Protein AF-A0A955EA08-F1 (afdb_monomer)

Foldseek 3Di:
DDDYDDDDDDDDDDDDDDDPPPDPPDPPPDPPPVPPPPPPLPVLLVVLLVLLVQLLVLLVVLLVLLVQLLVLLVCCLVDDLVCNVVSLVSNVVSLVVNVVSLVSNVVSLVSSVVSLVVSLVVLVVCLVVDPDPVVSVSSVVVSVVLVVLVVVLSVLSVVLSVLSVVLSVLSVVLSVVSVVPSDPVSSVVSVVCSVVSVVSSVVSSVSSVVSSVSSVVSSVVSVVD

Sequence (225 aa):
MGKLALVRFISGTILVITAATGGLVLPGCASTGIAIREKFGYAKREQLVDRVESARDSQDAAKEQFADALEEFLAVTGADTGDLEDRYASLKRAYDRSESKAETVRDRIRSVERVADALFSEWEQELGQYESESLRSASRAQLSDTRSQYDTLIAVMRRAESRMEPVLRAFSDQVLFLKHNLNARAISSLRTTASGIESDVATLIEEMNRSIAEADAFIKDMNAG

Nearest PDB structures (foldseek):
  6h2f-assembly1_D  TM=4.242E-01  e=2.783E-01  Aeromonas hydrophila subsp. hydrophila AL09-71
  6grj-assembly1_I  TM=4.053E-01  e=5.463E-01  Aeromonas hydrophila
  7a0g-assembly1_FFF  TM=3.403E-01  e=7.654E-01  Serratia marcescens
  6grj-assembly1_B  TM=3.971E-01  e=1.181E+00  Aeromonas hydrophila
  3mac-assembly1_A  TM=3.321E-01  e=1.022E+00  Human immunodeficiency virus 1

pLDDT: mean 86.3, std 18.97, range [38.53, 98.81]

Mean predicted aligned error: 10.41 Å

Solvent-accessible surface area (backbone atoms only — not comparable to full-atom values): 12665 Å² total; per-residue (Å²): 136,82,80,88,81,87,80,82,90,83,91,81,92,85,86,91,82,90,82,85,82,73,79,79,76,69,77,72,79,71,82,74,72,76,71,73,79,60,92,61,62,55,70,48,51,52,51,36,44,54,29,42,50,54,25,34,54,33,38,52,56,30,44,52,37,49,52,50,28,48,52,35,46,52,50,40,50,71,51,56,73,90,51,39,69,63,36,48,53,51,28,49,51,29,48,56,50,36,53,54,30,50,51,50,30,56,54,28,50,54,49,31,51,57,42,48,53,53,42,52,5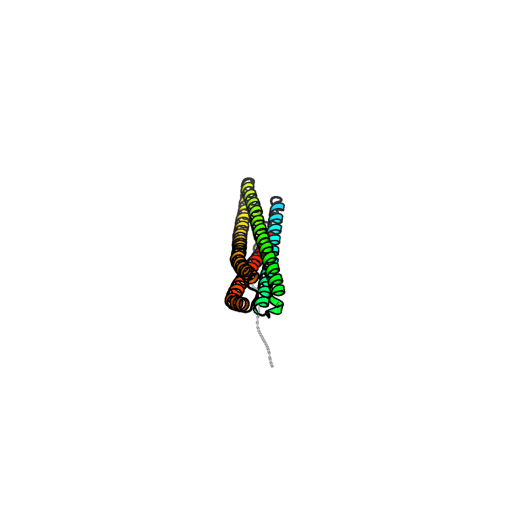7,50,51,61,58,51,50,74,69,51,86,48,67,68,58,32,52,52,53,50,49,51,52,52,52,53,49,56,53,48,57,53,38,52,53,36,43,51,53,26,56,63,40,48,58,63,50,50,52,55,51,49,53,51,49,62,53,43,77,80,38,79,41,71,69,46,33,57,52,46,57,72,49,42,67,57,52,54,52,46,46,52,51,31,43,53,35,34,53,53,27,36,53,42,38,54,50,51,44,51,54,68,72,73,101

Secondary structure (DSSP, 8-state):
-------------------------PPP----------SSSHHHHHHHHHHHHHHHHHHHHHHHHHHHHHHHHHHHHH--TTSHHHHHHHHHHHHHHHHHHHHHHHHHHHHHHHHHHHHHHHHHHHGGG-S-HHHHHHHHHHHHHHHHHHHHHHHHHHHHHHHHHHHHHHHHHHHHHHTT--SHHHHHHHHHHHHHHHHHHHHHHHHHHHHHHHHHHHHHHHHH-

Structure (mmCIF, N/CA/C/O backbone):
data_AF-A0A955EA08-F1
#
_entry.id   AF-A0A955EA08-F1
#
loop_
_atom_site.group_PDB
_atom_site.id
_atom_site.type_symbol
_atom_site.label_atom_id
_atom_site.label_alt_id
_atom_site.label_comp_id
_atom_site.label_asym_id
_atom_site.label_entity_id
_atom_site.label_seq_id
_atom_site.pdbx_PDB_ins_code
_atom_site.Cartn_x
_atom_site.Cartn_y
_atom_site.Cartn_z
_atom_site.occupancy
_atom_site.B_iso_or_equiv
_atom_site.auth_seq_id
_atom_site.auth_comp_id
_atom_site.auth_asym_id
_atom_site.auth_atom_id
_atom_site.pdbx_PDB_model_num
ATOM 1 N N . MET A 1 1 ? -100.664 -9.053 -13.821 1.00 42.62 1 MET A N 1
ATOM 2 C CA . MET A 1 1 ? -101.306 -10.201 -13.140 1.00 42.62 1 MET A CA 1
ATOM 3 C C . MET A 1 1 ? -100.474 -10.468 -11.895 1.00 42.62 1 MET A C 1
ATOM 5 O O . MET A 1 1 ? -99.307 -10.774 -12.034 1.00 42.62 1 MET A O 1
ATOM 9 N N . GLY A 1 2 ? -100.879 -9.981 -10.724 1.00 38.53 2 GLY A N 1
ATOM 10 C CA . GLY A 1 2 ? -101.778 -10.701 -9.814 1.00 38.53 2 GLY A CA 1
ATOM 11 C C . GLY A 1 2 ? -100.928 -11.344 -8.708 1.00 38.53 2 GLY A C 1
ATOM 12 O O . GLY A 1 2 ? -100.351 -12.388 -8.945 1.00 38.53 2 GLY A O 1
ATOM 13 N N . LYS A 1 3 ? -100.635 -10.591 -7.637 1.00 41.31 3 LYS A N 1
ATOM 14 C CA . LYS A 1 3 ? -101.163 -10.780 -6.263 1.00 41.31 3 LYS A CA 1
ATOM 15 C C . LYS A 1 3 ? -100.431 -11.887 -5.476 1.00 41.31 3 LYS A C 1
ATOM 17 O O . LYS A 1 3 ? -100.416 -13.025 -5.906 1.00 41.31 3 LYS A O 1
ATOM 22 N N . LEU A 1 4 ? -99.672 -11.496 -4.439 1.00 40.75 4 LEU A N 1
ATOM 23 C CA . LEU A 1 4 ? -100.054 -11.533 -3.003 1.00 40.75 4 LEU A CA 1
ATOM 24 C C . LEU A 1 4 ? -100.151 -12.976 -2.457 1.00 40.75 4 LEU A C 1
ATOM 26 O O . LEU A 1 4 ? -100.771 -13.814 -3.086 1.00 40.75 4 LEU A O 1
ATOM 30 N N . ALA A 1 5 ? -99.691 -13.334 -1.262 1.00 46.38 5 ALA A N 1
ATOM 31 C CA . ALA A 1 5 ? -99.097 -12.615 -0.139 1.00 46.38 5 ALA A CA 1
ATOM 32 C C . ALA A 1 5 ? -98.810 -13.650 0.977 1.00 46.38 5 ALA A C 1
ATOM 34 O O . ALA A 1 5 ? -99.042 -14.841 0.783 1.00 46.38 5 ALA A O 1
ATOM 35 N N . LEU A 1 6 ? -98.471 -13.121 2.161 1.00 41.34 6 LEU A N 1
ATOM 36 C CA . LEU A 1 6 ? -98.549 -13.723 3.500 1.00 41.34 6 LEU A CA 1
ATOM 37 C C . LEU A 1 6 ? -97.310 -14.561 3.909 1.00 41.34 6 LEU A C 1
ATOM 39 O O . LEU A 1 6 ? -96.857 -15.399 3.153 1.00 41.34 6 LEU A O 1
ATOM 43 N N . VAL A 1 7 ? -96.711 -14.416 5.100 1.00 43.75 7 VAL A N 1
ATOM 44 C CA . VAL A 1 7 ? -97.114 -13.671 6.306 1.00 43.75 7 VAL A CA 1
ATOM 45 C C . VAL A 1 7 ? -96.004 -13.705 7.377 1.00 43.75 7 VAL A C 1
ATOM 47 O O . VAL A 1 7 ? -95.327 -14.713 7.504 1.00 43.75 7 VAL A O 1
ATOM 50 N N . ARG A 1 8 ? -95.926 -12.610 8.160 1.00 40.75 8 ARG A N 1
ATOM 51 C CA . ARG A 1 8 ? -95.602 -12.465 9.611 1.00 40.75 8 ARG A CA 1
ATOM 52 C C . ARG A 1 8 ? -94.241 -12.941 10.158 1.00 40.75 8 ARG A C 1
ATOM 54 O O . ARG A 1 8 ? -93.868 -14.090 10.021 1.00 40.75 8 ARG A O 1
ATOM 61 N N . PHE A 1 9 ? -93.451 -12.015 10.722 1.00 44.06 9 PHE A N 1
ATOM 62 C CA . PHE A 1 9 ? -93.410 -11.579 12.145 1.00 44.06 9 PHE A CA 1
ATOM 63 C C . PHE A 1 9 ? -92.733 -12.607 13.066 1.00 44.06 9 PHE A C 1
ATOM 65 O O . PHE A 1 9 ? -93.242 -13.712 13.194 1.00 44.06 9 PHE A O 1
ATOM 72 N N . ILE A 1 10 ? -91.663 -12.199 13.765 1.00 50.00 10 ILE A N 1
ATOM 73 C CA . ILE A 1 10 ? -91.527 -12.197 15.240 1.00 50.00 10 ILE A CA 1
ATOM 74 C C . ILE A 1 10 ? -90.088 -11.796 15.627 1.00 50.00 10 ILE A C 1
ATOM 76 O O . ILE A 1 10 ? -89.110 -12.273 15.059 1.00 50.00 10 ILE A O 1
ATOM 80 N N . SER A 1 11 ? -90.003 -10.886 16.599 1.00 47.53 11 SER A N 1
ATOM 81 C CA . SER A 1 11 ? -88.806 -10.436 17.313 1.00 47.53 11 SER A CA 1
ATOM 82 C C . SER A 1 11 ? -88.016 -11.574 17.966 1.00 47.53 11 SER A C 1
ATOM 84 O O . SER A 1 11 ? -88.606 -12.492 18.528 1.00 47.53 11 SER A O 1
ATOM 86 N N . GLY A 1 12 ? -86.690 -11.438 18.026 1.00 44.03 12 GLY A N 1
ATOM 87 C CA . GLY A 1 12 ? -85.834 -12.301 18.839 1.00 44.03 12 GLY A CA 1
ATOM 88 C C . GLY A 1 12 ? -84.488 -11.652 19.149 1.00 44.03 12 GLY A C 1
ATOM 89 O O . GLY A 1 12 ? -83.596 -11.627 18.310 1.00 44.03 12 GLY A O 1
ATOM 90 N N . THR A 1 13 ? -84.357 -11.122 20.361 1.00 53.84 13 THR A N 1
ATOM 91 C CA . THR A 1 13 ? -83.091 -10.745 21.006 1.00 53.84 13 THR A CA 1
ATOM 92 C C . THR A 1 13 ? -82.370 -12.014 21.486 1.00 53.84 13 THR A C 1
ATOM 94 O O . THR A 1 13 ? -83.040 -12.822 22.115 1.00 53.84 13 THR A O 1
ATOM 97 N N . ILE A 1 14 ? -81.057 -12.164 21.229 1.00 48.19 14 ILE A N 1
ATOM 98 C CA . ILE A 1 14 ? -80.010 -12.968 21.937 1.00 48.19 14 ILE A CA 1
ATOM 99 C C . ILE A 1 14 ? -78.687 -12.669 21.178 1.00 48.19 14 ILE A C 1
ATOM 101 O O . ILE A 1 14 ? -78.622 -12.886 19.975 1.00 48.19 14 ILE A O 1
ATOM 105 N N . LEU A 1 15 ? -77.739 -11.871 21.684 1.00 41.78 15 LEU A N 1
ATOM 106 C CA . LEU A 1 15 ? -76.680 -12.113 22.687 1.00 41.78 15 LEU A CA 1
ATOM 107 C C . LEU A 1 15 ? -75.536 -13.076 22.247 1.00 41.78 15 LEU A C 1
ATOM 109 O O . LEU A 1 15 ? -75.672 -14.285 22.370 1.00 41.78 15 LEU A O 1
ATOM 113 N N . VAL A 1 16 ? -74.386 -12.457 21.897 1.00 44.94 16 VAL A N 1
ATOM 114 C CA . VAL A 1 16 ? -72.963 -12.848 22.141 1.00 44.94 16 VAL A CA 1
ATOM 115 C C . VAL A 1 16 ? -72.338 -13.968 21.276 1.00 44.94 16 VAL A C 1
ATOM 117 O O . VAL A 1 16 ? -72.853 -15.073 21.207 1.00 44.94 16 VAL A O 1
ATOM 120 N N . ILE A 1 17 ? -71.206 -13.669 20.604 1.00 43.78 17 ILE A N 1
ATOM 121 C CA . ILE A 1 17 ? -69.818 -14.159 20.856 1.00 43.78 17 ILE A CA 1
ATOM 122 C C . ILE A 1 17 ? -68.867 -13.633 19.743 1.00 43.78 17 ILE A C 1
ATOM 124 O O . ILE A 1 17 ? -68.954 -14.004 18.580 1.00 43.78 17 ILE A O 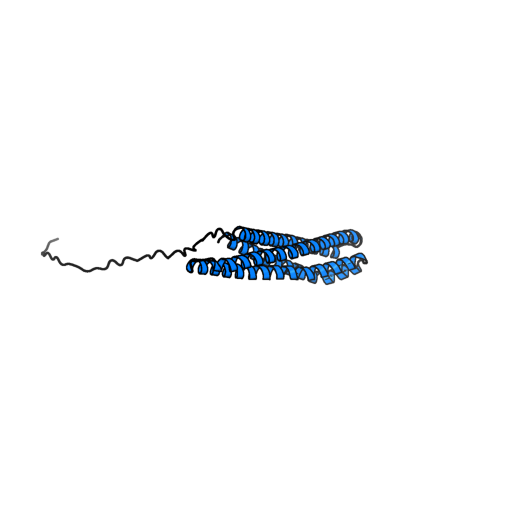1
ATOM 128 N N . THR A 1 18 ? -67.987 -12.717 20.153 1.00 46.84 18 THR A N 1
ATOM 129 C CA . THR A 1 18 ? -66.535 -12.590 19.892 1.00 46.84 18 THR A CA 1
ATOM 130 C C . THR A 1 18 ? -65.886 -13.250 18.659 1.00 46.84 18 THR A C 1
ATOM 132 O O . THR A 1 18 ? -65.855 -14.470 18.566 1.00 46.84 18 THR A O 1
ATOM 135 N N . ALA A 1 19 ? -65.189 -12.445 17.838 1.00 48.81 19 ALA A N 1
ATOM 136 C CA . ALA A 1 19 ? -63.786 -12.659 17.420 1.00 48.81 19 ALA A CA 1
ATOM 137 C C . ALA A 1 19 ? -63.310 -11.501 16.514 1.00 48.81 19 ALA A C 1
ATOM 139 O O . ALA A 1 19 ? -63.259 -11.615 15.292 1.00 48.81 19 ALA A O 1
ATOM 140 N N . ALA A 1 20 ? -62.961 -10.360 17.116 1.00 52.44 20 ALA A N 1
ATOM 141 C CA . ALA A 1 20 ? -62.149 -9.354 16.440 1.00 52.44 20 ALA A CA 1
ATOM 142 C C . ALA A 1 20 ? -60.695 -9.844 16.455 1.00 52.44 20 ALA A C 1
ATOM 144 O O . ALA A 1 20 ? -59.989 -9.685 17.451 1.00 52.44 20 ALA A O 1
ATOM 145 N N . THR A 1 21 ? -60.260 -10.490 15.375 1.00 57.38 21 THR A N 1
ATOM 146 C CA . THR A 1 21 ? -58.854 -10.846 15.165 1.00 57.38 21 THR A CA 1
ATOM 147 C C . THR A 1 21 ? -58.084 -9.567 14.842 1.00 57.38 21 THR A C 1
ATOM 149 O O . THR A 1 21 ? -57.862 -9.215 13.687 1.00 57.38 21 THR A O 1
ATOM 152 N N . GLY A 1 22 ? -57.734 -8.821 15.891 1.00 51.66 22 GLY A N 1
ATOM 153 C CA . GLY A 1 22 ? -56.772 -7.733 15.820 1.00 51.66 22 GLY A CA 1
ATOM 154 C C . GLY A 1 22 ? -55.411 -8.313 15.460 1.00 51.66 22 GLY A C 1
ATOM 155 O O . GLY A 1 22 ? -54.796 -9.006 16.268 1.00 51.66 22 GLY A O 1
ATOM 156 N N . GLY A 1 23 ? -54.961 -8.053 14.234 1.00 51.03 23 GLY A N 1
ATOM 157 C CA . GLY A 1 23 ? -53.581 -8.285 13.836 1.00 51.03 23 GLY A CA 1
ATOM 158 C C . GLY A 1 23 ? -52.673 -7.438 14.717 1.00 51.03 23 GLY A C 1
ATOM 159 O O . GLY A 1 23 ? -52.600 -6.221 14.559 1.00 51.03 23 GLY A O 1
ATOM 160 N N . LEU A 1 24 ? -52.018 -8.091 15.672 1.00 55.81 24 LEU A N 1
ATOM 161 C CA . LEU A 1 24 ? -50.957 -7.516 16.477 1.00 55.81 24 LEU A CA 1
ATOM 162 C C . LEU A 1 24 ? -49.750 -7.307 15.555 1.00 55.81 24 LEU A C 1
ATOM 164 O O . LEU A 1 24 ? -48.904 -8.186 15.403 1.00 55.81 24 LEU A O 1
ATOM 168 N N . VAL A 1 25 ? -49.694 -6.153 14.892 1.00 57.97 25 VAL A N 1
ATOM 169 C CA . VAL A 1 25 ? -48.459 -5.668 14.278 1.00 57.97 25 VAL A CA 1
ATOM 170 C C . VAL A 1 25 ? -47.559 -5.277 15.440 1.00 57.97 25 VAL A C 1
ATOM 172 O O . VAL A 1 25 ? -47.657 -4.175 15.973 1.00 57.97 25 VAL A O 1
ATOM 175 N N . LEU A 1 26 ? -46.741 -6.222 15.900 1.00 56.09 26 LEU A N 1
ATOM 176 C CA . LEU A 1 26 ? -45.622 -5.908 16.772 1.00 56.09 26 LEU A CA 1
ATOM 177 C C . LEU A 1 26 ? -44.707 -4.971 15.972 1.00 56.09 26 LEU A C 1
ATOM 179 O O . LEU A 1 26 ? -44.198 -5.398 14.930 1.00 56.09 26 LEU A O 1
ATOM 183 N N . PRO A 1 27 ? -44.494 -3.709 16.386 1.00 58.91 27 PRO A N 1
ATOM 184 C CA . PRO A 1 27 ? -43.375 -2.963 15.851 1.00 58.91 27 PRO A CA 1
ATOM 185 C C . PRO A 1 27 ? -42.132 -3.755 16.251 1.00 58.91 27 PRO A C 1
ATOM 187 O O . PRO A 1 27 ? -41.891 -3.985 17.438 1.00 58.91 27 PRO A O 1
ATOM 190 N N . GLY A 1 28 ? -41.409 -4.258 15.248 1.00 48.12 28 GLY A N 1
ATOM 191 C CA . GLY A 1 28 ? -40.137 -4.927 15.459 1.00 48.12 28 GLY A CA 1
ATOM 192 C C . GLY A 1 28 ? -39.290 -4.073 16.389 1.00 48.12 28 GLY A C 1
ATOM 193 O O . GLY A 1 28 ? -39.182 -2.860 16.191 1.00 48.12 28 GLY A O 1
ATOM 194 N N . CYS A 1 29 ? -38.751 -4.697 17.434 1.00 48.25 29 CYS A N 1
ATOM 195 C CA . CYS A 1 29 ? -37.750 -4.083 18.282 1.00 48.25 29 CYS A CA 1
ATOM 196 C C . CYS A 1 29 ? -36.624 -3.617 17.363 1.00 48.25 29 CYS A C 1
ATOM 198 O O . CYS A 1 29 ? -35.845 -4.432 16.871 1.00 48.25 29 CYS A O 1
ATOM 200 N N . ALA A 1 30 ? -36.579 -2.313 17.089 1.00 45.25 30 ALA A N 1
ATOM 201 C CA . ALA A 1 30 ? -35.394 -1.694 16.544 1.00 45.25 30 ALA A CA 1
ATOM 202 C C . ALA A 1 30 ? -34.248 -2.142 17.450 1.00 45.25 30 ALA A C 1
ATOM 204 O O . ALA A 1 30 ? -34.337 -1.999 18.672 1.00 45.25 30 ALA A O 1
ATOM 205 N N . SER A 1 31 ? -33.213 -2.737 16.866 1.00 51.47 31 SER A N 1
ATOM 206 C CA . SER A 1 31 ? -31.934 -2.891 17.535 1.00 51.47 31 SER A CA 1
ATOM 207 C C . SER A 1 31 ? -31.484 -1.485 17.914 1.00 51.47 31 SER A C 1
ATOM 209 O O . SER A 1 31 ? -30.895 -0.767 17.107 1.00 51.47 31 SER A O 1
ATOM 211 N N . THR A 1 32 ? -31.825 -1.042 19.120 1.00 41.88 32 THR A N 1
ATOM 212 C CA . THR A 1 32 ? -31.188 0.107 19.737 1.00 41.88 32 THR A CA 1
ATOM 213 C C . THR A 1 32 ? -29.765 -0.339 20.002 1.00 41.88 32 THR A C 1
ATOM 215 O O . THR A 1 32 ? -29.458 -0.858 21.073 1.00 41.88 32 THR A O 1
ATOM 218 N N . GLY A 1 33 ? -28.913 -0.202 18.984 1.00 43.50 33 GLY A N 1
ATOM 219 C CA . GLY A 1 33 ? -27.488 -0.065 19.194 1.00 43.50 33 GLY A CA 1
ATOM 220 C C . GLY A 1 33 ? -27.368 1.087 20.167 1.00 43.50 33 GLY A C 1
ATOM 221 O O . GLY A 1 33 ? -27.695 2.227 19.834 1.00 43.50 33 GLY A O 1
ATOM 222 N N . ILE A 1 34 ? -27.064 0.765 21.420 1.00 42.56 34 ILE A N 1
ATOM 223 C CA . ILE A 1 34 ? -26.784 1.782 22.409 1.00 42.56 34 ILE A CA 1
ATOM 224 C C . ILE A 1 34 ? -25.491 2.424 21.914 1.00 42.56 34 ILE A C 1
ATOM 226 O O . ILE A 1 34 ? -24.402 1.918 22.163 1.00 42.56 34 ILE A O 1
ATOM 230 N N . ALA A 1 35 ? -25.625 3.512 21.158 1.00 45.81 35 ALA A N 1
ATOM 231 C CA . ALA A 1 35 ? -24.533 4.406 20.830 1.00 45.81 35 ALA A CA 1
ATOM 232 C C . ALA A 1 35 ? -24.163 5.139 22.124 1.00 45.81 35 ALA A C 1
ATOM 234 O O . ALA A 1 35 ? -24.505 6.305 22.333 1.00 45.81 35 ALA A O 1
ATOM 235 N N . ILE A 1 36 ? -23.522 4.422 23.050 1.00 48.16 36 ILE A N 1
ATOM 236 C CA . ILE A 1 36 ? -22.727 5.060 24.086 1.00 48.16 36 ILE A CA 1
ATOM 237 C C . ILE A 1 36 ? -21.577 5.710 23.327 1.00 48.16 36 ILE A C 1
ATOM 239 O O . ILE A 1 36 ? -20.605 5.064 22.949 1.00 48.16 36 ILE A O 1
ATOM 243 N N . ARG A 1 37 ? -21.717 7.013 23.066 1.00 49.34 37 ARG A N 1
ATOM 244 C CA . ARG A 1 37 ? -20.580 7.885 22.772 1.00 49.34 37 ARG A CA 1
ATOM 245 C C . ARG A 1 37 ? -19.769 7.986 24.053 1.00 49.34 37 ARG A C 1
ATOM 247 O O . ARG A 1 37 ? -19.912 8.934 24.826 1.00 49.34 37 ARG A O 1
ATOM 254 N N . GLU A 1 38 ? -18.994 6.947 24.320 1.00 50.56 38 GLU A N 1
ATOM 255 C CA . GLU A 1 38 ? -18.004 6.962 25.376 1.00 50.56 38 GLU A CA 1
ATOM 256 C C . GLU A 1 38 ? -17.046 8.111 25.062 1.00 50.56 38 GLU A C 1
ATOM 258 O O . GLU A 1 38 ? -16.450 8.208 23.994 1.00 50.56 38 GLU A O 1
ATOM 263 N N . LYS A 1 39 ? -16.971 9.057 25.997 1.00 46.12 39 LYS A N 1
ATOM 264 C CA . LYS A 1 39 ? -16.147 10.270 25.922 1.00 46.12 39 LYS A CA 1
ATOM 265 C C . LYS A 1 39 ? -14.640 9.954 26.026 1.00 46.12 39 LYS A C 1
ATOM 267 O O . LYS A 1 39 ? -13.827 10.873 26.080 1.00 46.12 39 LYS A O 1
ATOM 272 N N . PHE A 1 40 ? -14.297 8.668 26.075 1.00 50.16 40 PHE A N 1
ATOM 273 C CA . PHE A 1 40 ? -12.976 8.081 26.251 1.00 50.16 40 PHE A CA 1
ATOM 274 C C . PHE A 1 40 ? -12.574 7.380 24.947 1.00 50.16 40 PHE A C 1
ATOM 276 O O . PHE A 1 40 ? -13.422 6.856 24.229 1.00 50.16 40 PHE A O 1
ATOM 283 N N . GLY A 1 41 ? -11.303 7.470 24.560 1.00 60.41 41 GLY A N 1
ATOM 284 C CA . GLY A 1 41 ? -10.800 6.855 23.326 1.00 60.41 41 GLY A CA 1
ATOM 285 C C . GLY A 1 41 ? -11.144 7.560 22.002 1.00 60.41 41 GLY A C 1
ATOM 286 O O . GLY A 1 41 ? -10.503 7.243 21.004 1.00 60.41 41 GLY A O 1
ATOM 287 N N . TYR A 1 42 ? -12.053 8.550 21.951 1.00 72.69 42 TYR A N 1
ATOM 288 C CA . TYR A 1 42 ? -12.403 9.268 20.701 1.00 72.69 42 TYR A CA 1
ATOM 289 C C . TYR A 1 42 ? -11.165 9.814 19.972 1.00 72.69 42 TYR A C 1
ATOM 291 O O . TYR A 1 42 ? -10.997 9.586 18.780 1.00 72.69 42 TYR A O 1
ATOM 299 N N . ALA A 1 43 ? -10.244 10.442 20.711 1.00 82.69 43 ALA A N 1
ATOM 300 C CA . ALA A 1 43 ? -9.007 10.973 20.141 1.00 82.69 43 ALA A CA 1
ATOM 301 C C . ALA A 1 43 ? -8.099 9.878 19.548 1.00 82.69 43 ALA A C 1
ATOM 303 O O . ALA A 1 43 ? -7.476 10.097 18.515 1.00 82.69 43 ALA A O 1
ATOM 304 N N . LYS A 1 44 ? -8.020 8.689 20.168 1.00 84.44 44 LYS A N 1
ATOM 305 C CA . LYS A 1 44 ? -7.224 7.572 19.631 1.00 84.44 44 LYS A CA 1
ATOM 306 C C . LYS A 1 44 ? -7.927 6.862 18.476 1.00 84.44 44 LYS A C 1
ATOM 308 O O . LYS A 1 44 ? -7.251 6.387 17.569 1.00 84.44 44 LYS A O 1
ATOM 313 N N . ARG A 1 45 ? -9.261 6.812 18.490 1.00 88.81 45 ARG A N 1
ATOM 314 C CA . ARG A 1 45 ? -10.080 6.314 17.380 1.00 88.81 45 ARG A CA 1
ATOM 315 C C . ARG A 1 45 ? -9.883 7.181 16.138 1.00 88.81 45 ARG A C 1
ATOM 317 O O . ARG A 1 45 ? -9.549 6.648 15.088 1.00 88.81 45 ARG A O 1
ATOM 324 N N . GLU A 1 46 ? -10.013 8.499 16.286 1.00 91.50 46 GLU A N 1
ATOM 325 C CA . GLU A 1 46 ? -9.746 9.486 15.232 1.00 91.50 46 GLU A CA 1
ATOM 326 C C . GLU A 1 46 ? -8.297 9.376 14.746 1.00 91.50 46 GLU A C 1
ATOM 328 O O . GLU A 1 46 ? -8.052 9.219 13.555 1.00 91.50 46 GLU A O 1
ATOM 333 N N . GLN A 1 47 ? -7.335 9.289 15.671 1.00 94.06 47 GLN A N 1
ATOM 334 C CA . GLN A 1 47 ? -5.937 9.072 15.311 1.00 94.06 47 GLN A CA 1
ATOM 335 C C . GLN A 1 47 ? -5.728 7.774 14.515 1.00 94.06 47 GLN A C 1
ATOM 337 O O . GLN A 1 47 ? -4.902 7.759 13.604 1.00 94.06 47 GLN A O 1
ATOM 342 N N . LEU A 1 48 ? -6.416 6.677 14.852 1.00 95.69 48 LEU A N 1
ATOM 343 C CA . LEU A 1 48 ? -6.322 5.423 14.103 1.00 95.69 48 LEU A CA 1
ATOM 344 C C . LEU A 1 48 ? -6.890 5.589 12.691 1.00 95.69 48 LEU A C 1
ATOM 346 O O . LEU A 1 48 ? -6.219 5.202 11.736 1.00 95.69 48 LEU A O 1
ATOM 350 N N . VAL A 1 49 ? -8.065 6.210 12.557 1.00 97.38 49 VAL A N 1
ATOM 351 C CA . VAL A 1 49 ? -8.678 6.535 11.259 1.00 97.38 49 VAL A CA 1
ATOM 352 C C . VAL A 1 49 ? -7.715 7.357 10.397 1.00 97.38 49 VAL A C 1
ATOM 354 O O . VAL A 1 49 ? -7.414 6.942 9.280 1.00 97.38 49 VAL A O 1
ATOM 357 N N . ASP A 1 50 ? -7.118 8.419 10.944 1.00 97.81 50 ASP A N 1
ATOM 358 C CA . ASP A 1 50 ? -6.140 9.258 10.236 1.00 97.81 50 ASP A CA 1
ATOM 359 C C . ASP A 1 50 ? -4.915 8.463 9.753 1.00 97.81 50 ASP A C 1
ATOM 361 O O . ASP A 1 50 ? -4.358 8.719 8.677 1.00 97.81 50 ASP A O 1
ATOM 365 N N . ARG A 1 51 ? -4.436 7.496 10.555 1.00 98.50 51 ARG A N 1
ATOM 366 C CA . ARG A 1 51 ? -3.306 6.640 10.153 1.00 98.50 51 ARG A CA 1
ATOM 367 C C . ARG A 1 51 ? -3.694 5.672 9.052 1.00 98.50 51 ARG A C 1
ATOM 369 O O . ARG A 1 51 ? -2.877 5.470 8.153 1.00 98.50 51 ARG A O 1
ATOM 376 N N . VAL A 1 52 ? -4.891 5.096 9.116 1.00 98.62 52 VAL A N 1
ATOM 377 C CA . VAL A 1 52 ? -5.399 4.185 8.085 1.00 98.62 52 VAL A CA 1
ATOM 378 C C . VAL A 1 52 ? -5.609 4.936 6.773 1.00 98.62 52 VAL A C 1
ATOM 380 O O . VAL A 1 52 ? -5.139 4.469 5.740 1.00 98.62 52 VAL A O 1
ATOM 383 N N . GLU A 1 53 ? -6.188 6.135 6.817 1.00 98.75 53 GLU A N 1
ATOM 384 C CA . GLU A 1 53 ? -6.318 7.030 5.662 1.00 98.75 53 GLU A CA 1
ATOM 385 C C . GLU A 1 53 ? -4.948 7.372 5.060 1.00 98.75 53 GLU A C 1
ATOM 387 O O . GLU A 1 53 ? -4.706 7.144 3.876 1.00 98.75 53 GLU A O 1
ATOM 392 N N . SER A 1 54 ? -3.989 7.796 5.887 1.00 98.69 54 SER A N 1
ATOM 393 C CA . SER A 1 54 ? -2.629 8.080 5.413 1.00 98.69 54 SER A CA 1
ATOM 394 C C . SER A 1 54 ? -1.943 6.856 4.785 1.00 98.69 54 SER A C 1
ATOM 396 O O . SER A 1 54 ? -1.119 7.000 3.879 1.00 98.69 54 SER A O 1
ATOM 398 N N . ALA A 1 55 ? -2.211 5.651 5.299 1.00 98.75 55 ALA A N 1
ATOM 399 C CA . ALA A 1 55 ? -1.667 4.412 4.756 1.00 98.75 55 ALA A CA 1
ATOM 400 C C . ALA A 1 55 ? -2.317 4.066 3.412 1.00 98.75 55 ALA A C 1
ATOM 402 O O . ALA A 1 55 ? -1.587 3.798 2.456 1.00 98.75 55 ALA A O 1
ATOM 403 N N . ARG A 1 56 ? -3.646 4.163 3.312 1.00 98.75 56 ARG A N 1
ATOM 404 C CA . ARG A 1 56 ? -4.404 4.015 2.064 1.00 98.75 56 ARG A CA 1
ATOM 405 C C . ARG A 1 56 ? -3.873 4.949 0.978 1.00 98.75 56 ARG A C 1
ATOM 407 O O . ARG A 1 56 ? -3.500 4.479 -0.092 1.00 98.75 56 ARG A O 1
ATOM 414 N N . ASP A 1 57 ? -3.747 6.240 1.273 1.00 98.81 57 ASP A N 1
ATOM 415 C CA . ASP A 1 57 ? -3.277 7.238 0.302 1.00 98.81 57 ASP A CA 1
ATOM 416 C C . ASP A 1 57 ? -1.836 6.960 -0.147 1.00 98.81 57 ASP A C 1
ATOM 418 O O . ASP A 1 57 ? -1.475 7.146 -1.310 1.00 98.81 57 ASP A O 1
ATOM 422 N N . SER A 1 58 ? -0.991 6.463 0.764 1.00 98.81 58 SER A N 1
ATOM 423 C CA . SER A 1 58 ? 0.371 6.057 0.409 1.00 98.81 58 SER A CA 1
ATOM 424 C C . SER A 1 58 ? 0.407 4.834 -0.507 1.00 98.81 58 SER A C 1
ATOM 426 O O . SER A 1 58 ? 1.255 4.778 -1.397 1.00 98.81 58 SER A O 1
ATOM 428 N N . GLN A 1 59 ? -0.508 3.877 -0.318 1.00 98.25 59 GLN A N 1
ATOM 429 C CA . GLN A 1 59 ? -0.641 2.711 -1.188 1.00 98.25 59 GLN A CA 1
ATOM 430 C C . GLN A 1 59 ? -1.174 3.107 -2.562 1.00 98.25 59 GLN A C 1
ATOM 432 O O . GLN A 1 59 ? -0.671 2.598 -3.559 1.00 98.25 59 GLN A O 1
ATOM 437 N N . ASP A 1 60 ? -2.120 4.043 -2.623 1.00 98.75 60 ASP A N 1
ATOM 438 C CA . ASP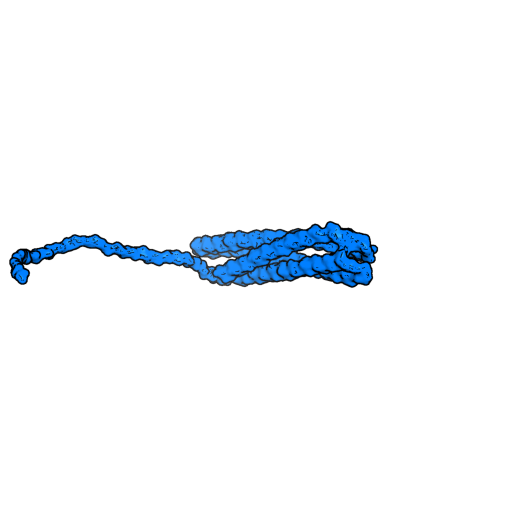 A 1 60 ? -2.645 4.562 -3.885 1.00 98.75 60 ASP A CA 1
ATOM 439 C C . ASP A 1 60 ? -1.551 5.274 -4.695 1.00 98.75 60 ASP A C 1
ATOM 441 O O . ASP A 1 60 ? -1.293 4.933 -5.848 1.00 98.75 60 ASP A O 1
ATOM 445 N N . ALA A 1 61 ? -0.783 6.152 -4.044 1.00 98.75 61 ALA A N 1
ATOM 446 C CA . ALA A 1 61 ? 0.349 6.818 -4.680 1.00 98.75 61 ALA A CA 1
ATOM 447 C C . ALA A 1 61 ? 1.483 5.850 -5.076 1.00 98.75 61 ALA A C 1
ATOM 449 O O . ALA A 1 61 ? 2.207 6.096 -6.041 1.00 98.75 61 ALA A O 1
ATOM 450 N N . ALA A 1 62 ? 1.694 4.769 -4.319 1.00 98.62 62 ALA A N 1
ATOM 451 C CA . ALA A 1 62 ? 2.670 3.742 -4.677 1.00 98.62 62 ALA A CA 1
ATOM 452 C C . ALA A 1 62 ? 2.201 2.930 -5.891 1.00 98.62 62 ALA A C 1
ATOM 454 O O . ALA A 1 62 ? 2.998 2.688 -6.794 1.00 98.62 62 ALA A O 1
ATOM 455 N N . LYS A 1 63 ? 0.916 2.562 -5.942 1.00 98.50 63 LYS A N 1
ATOM 456 C CA . LYS A 1 63 ? 0.285 1.855 -7.064 1.00 98.50 63 LYS A CA 1
ATOM 457 C C . LYS A 1 63 ? 0.503 2.597 -8.380 1.00 98.50 63 LYS A C 1
ATOM 459 O O . LYS A 1 63 ? 0.964 1.990 -9.343 1.00 98.50 63 LYS A O 1
ATOM 464 N N . GLU A 1 64 ? 0.223 3.899 -8.397 1.00 98.75 64 GLU A N 1
ATOM 465 C CA . GLU A 1 64 ? 0.476 4.757 -9.562 1.00 98.75 64 GLU A CA 1
ATOM 466 C C . GLU A 1 64 ? 1.963 4.768 -9.933 1.00 98.75 64 GLU A C 1
ATOM 468 O O . GLU A 1 64 ? 2.324 4.483 -11.069 1.00 98.75 64 GLU A O 1
ATOM 473 N N . GLN A 1 65 ? 2.853 4.971 -8.958 1.00 98.81 65 GLN A N 1
ATOM 474 C CA . GL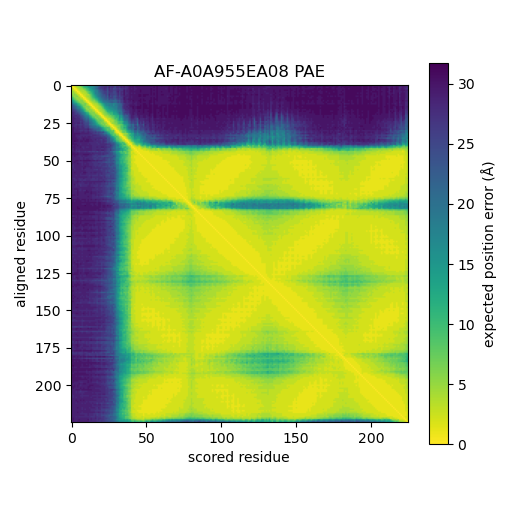N A 1 65 ? 4.290 5.027 -9.224 1.00 98.81 65 GLN A CA 1
ATOM 475 C C . GLN A 1 65 ? 4.870 3.705 -9.767 1.00 98.81 65 GLN A C 1
ATOM 477 O O . GLN A 1 65 ? 5.785 3.736 -10.593 1.00 98.81 65 GLN A O 1
ATOM 482 N N . PHE A 1 66 ? 4.373 2.546 -9.327 1.00 98.62 66 PHE A N 1
ATOM 483 C CA . PHE A 1 66 ? 4.791 1.254 -9.880 1.00 98.62 66 PHE A CA 1
ATOM 484 C C . PHE A 1 66 ? 4.264 1.034 -11.304 1.00 98.62 66 PHE A C 1
ATOM 486 O O . PHE A 1 66 ? 4.973 0.439 -12.118 1.00 98.62 66 PHE A O 1
ATOM 493 N N . ALA A 1 67 ? 3.069 1.541 -11.625 1.00 98.56 67 ALA A N 1
ATOM 494 C CA . ALA A 1 67 ? 2.557 1.548 -12.993 1.00 98.56 67 ALA A CA 1
ATOM 495 C C . ALA A 1 67 ? 3.415 2.445 -13.905 1.00 98.56 67 ALA A C 1
ATOM 497 O O . ALA A 1 67 ? 3.837 1.997 -14.969 1.00 98.56 67 ALA A O 1
ATOM 498 N N . ASP A 1 68 ? 3.777 3.646 -13.446 1.00 98.38 68 ASP A N 1
ATOM 499 C CA . ASP A 1 68 ? 4.669 4.554 -14.178 1.00 98.38 68 ASP A CA 1
ATOM 500 C C . ASP A 1 68 ? 6.052 3.927 -14.413 1.00 98.38 68 ASP A C 1
ATOM 502 O O . ASP A 1 68 ? 6.635 4.040 -15.490 1.00 98.38 68 ASP A O 1
ATOM 506 N N . ALA A 1 69 ? 6.606 3.244 -13.405 1.00 98.25 69 ALA A N 1
ATOM 507 C CA . ALA A 1 69 ? 7.891 2.561 -13.540 1.00 98.25 69 ALA A CA 1
ATOM 508 C C . ALA A 1 69 ? 7.834 1.423 -14.567 1.00 98.25 69 ALA A C 1
ATOM 510 O O . ALA A 1 69 ? 8.800 1.220 -15.308 1.00 98.25 69 ALA A O 1
ATOM 511 N N . LEU A 1 70 ? 6.704 0.712 -14.644 1.00 98.19 70 LEU A N 1
ATOM 512 C CA . LEU A 1 70 ? 6.474 -0.287 -15.680 1.00 98.19 70 LEU A CA 1
ATOM 513 C C . LEU A 1 70 ? 6.400 0.356 -17.068 1.00 98.19 70 LEU A C 1
ATOM 515 O O . LEU A 1 70 ? 7.034 -0.147 -17.992 1.00 98.19 70 LEU A O 1
ATOM 519 N N . GLU A 1 71 ? 5.681 1.468 -17.219 1.00 97.44 71 GLU A N 1
ATOM 520 C CA . GLU A 1 71 ? 5.594 2.190 -18.492 1.00 97.44 71 GLU A CA 1
ATOM 521 C C . GLU A 1 71 ? 6.979 2.638 -18.983 1.00 97.44 71 GLU A C 1
ATOM 523 O O . GLU A 1 71 ? 7.357 2.361 -20.124 1.00 97.44 71 GLU A O 1
ATOM 528 N N . GLU A 1 72 ? 7.779 3.250 -18.107 1.00 96.81 72 GLU A N 1
ATOM 529 C CA . GLU A 1 72 ? 9.144 3.674 -18.435 1.00 96.81 72 GLU A CA 1
ATOM 530 C C . GLU A 1 72 ? 10.041 2.487 -18.797 1.00 96.81 72 GLU A C 1
ATOM 532 O O . GLU A 1 72 ? 10.838 2.553 -19.736 1.00 96.81 72 GLU A O 1
ATOM 537 N N . PHE A 1 73 ? 9.891 1.366 -18.092 1.00 95.75 73 PHE A N 1
ATOM 538 C CA . PHE A 1 73 ? 10.606 0.140 -18.417 1.00 95.75 73 PHE A CA 1
ATOM 539 C C . PHE A 1 73 ? 10.234 -0.375 -19.817 1.00 95.75 73 PHE A C 1
ATOM 541 O O . PHE A 1 73 ? 11.124 -0.659 -20.624 1.00 95.75 73 PHE A O 1
ATOM 548 N N . LEU A 1 74 ? 8.942 -0.435 -20.148 1.00 93.50 74 LEU A N 1
ATOM 549 C CA . LEU A 1 74 ? 8.472 -0.864 -21.467 1.00 93.50 74 LEU A CA 1
ATOM 550 C C . LEU A 1 74 ? 8.942 0.082 -22.575 1.00 93.50 74 LEU A C 1
ATOM 552 O O . LEU A 1 74 ? 9.346 -0.388 -23.643 1.00 93.50 74 LEU A O 1
ATOM 556 N N . ALA A 1 75 ? 8.994 1.387 -22.308 1.00 92.75 75 ALA A N 1
ATOM 557 C CA . ALA A 1 75 ? 9.533 2.367 -23.242 1.00 92.75 75 ALA A CA 1
ATOM 558 C C . ALA A 1 75 ? 11.010 2.097 -23.587 1.00 92.75 75 ALA A C 1
ATOM 560 O O . ALA A 1 75 ? 11.395 2.238 -24.749 1.00 92.75 75 ALA A O 1
ATOM 561 N N . VAL A 1 76 ? 11.832 1.637 -22.631 1.00 91.19 76 VAL A N 1
ATOM 562 C CA . VAL A 1 76 ? 13.218 1.205 -22.914 1.00 91.19 76 VAL A CA 1
ATOM 563 C C . VAL A 1 76 ? 13.231 -0.005 -23.855 1.00 91.19 76 VAL A C 1
ATOM 565 O O . VAL A 1 76 ? 14.066 -0.081 -24.756 1.00 91.19 76 VAL A O 1
ATOM 568 N N . THR A 1 77 ? 12.301 -0.953 -23.693 1.00 86.50 77 THR A N 1
ATOM 569 C CA . THR A 1 77 ? 12.255 -2.161 -24.540 1.00 86.50 77 THR A CA 1
ATOM 570 C C . THR A 1 77 ? 11.901 -1.868 -26.004 1.00 86.50 77 THR A C 1
ATOM 572 O O . THR A 1 77 ? 12.278 -2.636 -26.899 1.00 86.50 77 THR A O 1
ATOM 575 N N . GLY A 1 78 ? 11.200 -0.761 -26.262 1.00 82.44 78 GLY A N 1
ATOM 576 C CA . GLY A 1 78 ? 10.812 -0.296 -27.596 1.00 82.44 78 GLY A CA 1
ATOM 577 C C . GLY A 1 78 ? 11.762 0.727 -28.225 1.00 82.44 78 GLY A C 1
ATOM 578 O O . GLY A 1 78 ? 11.556 1.087 -29.379 1.00 82.44 78 GLY A O 1
ATOM 579 N N . ALA A 1 79 ? 12.775 1.198 -27.493 1.00 80.56 79 ALA A N 1
ATOM 580 C CA . ALA A 1 79 ? 13.631 2.298 -27.926 1.00 80.56 79 ALA A CA 1
ATOM 581 C C . ALA A 1 79 ? 14.676 1.892 -28.977 1.00 80.56 79 ALA A C 1
ATOM 583 O O . ALA A 1 79 ? 15.239 0.792 -28.938 1.00 80.56 79 ALA A O 1
ATOM 584 N N . ASP A 1 80 ? 14.994 2.835 -29.866 1.00 78.50 80 ASP A N 1
ATOM 585 C CA . ASP A 1 80 ? 16.184 2.772 -30.709 1.00 78.50 80 ASP A CA 1
ATOM 586 C C . ASP A 1 80 ? 17.445 3.076 -29.889 1.00 78.50 80 ASP A C 1
ATOM 588 O O . ASP A 1 80 ? 17.411 3.770 -28.871 1.00 78.50 80 ASP A O 1
ATOM 592 N N . THR A 1 81 ? 18.605 2.597 -30.350 1.00 72.69 81 THR A N 1
ATOM 593 C CA . THR A 1 81 ? 19.872 2.759 -29.613 1.00 72.69 81 THR A CA 1
ATOM 594 C C . THR A 1 81 ? 20.298 4.214 -29.406 1.00 72.69 81 THR A C 1
ATOM 596 O O . THR A 1 81 ? 21.090 4.469 -28.505 1.00 72.69 81 THR A O 1
ATOM 599 N N . GLY A 1 82 ? 19.795 5.152 -30.219 1.00 78.88 82 GLY A N 1
ATOM 600 C CA . GLY A 1 82 ? 20.081 6.586 -30.095 1.00 78.88 82 GLY A CA 1
ATOM 601 C C . GLY A 1 82 ? 19.430 7.257 -28.881 1.00 78.88 82 GLY A C 1
ATOM 602 O O . GLY A 1 82 ? 19.973 8.239 -28.391 1.00 78.88 82 GLY A O 1
ATOM 603 N N . ASP A 1 83 ? 18.343 6.684 -28.354 1.00 88.19 83 ASP A N 1
ATOM 604 C CA . ASP A 1 83 ? 17.543 7.277 -27.269 1.00 88.19 83 ASP A CA 1
ATOM 605 C C . ASP A 1 83 ? 17.774 6.581 -25.915 1.00 88.19 83 ASP A C 1
ATOM 607 O O . ASP A 1 83 ? 17.139 6.899 -24.908 1.00 88.19 83 ASP A O 1
ATOM 611 N N . LEU A 1 84 ? 18.659 5.579 -25.875 1.00 89.12 84 LEU A N 1
ATOM 612 C CA . LEU A 1 84 ? 18.794 4.686 -24.723 1.00 89.12 84 LEU A CA 1
ATOM 613 C C . LEU A 1 84 ? 19.264 5.380 -23.448 1.00 89.12 84 LEU A C 1
ATOM 615 O O . LEU A 1 84 ? 18.873 4.954 -22.364 1.00 89.12 84 LEU A O 1
ATOM 619 N N . GLU A 1 85 ? 20.090 6.418 -23.558 1.00 91.56 85 GLU A N 1
ATOM 620 C CA . GLU A 1 85 ? 20.572 7.163 -22.393 1.00 91.56 85 GLU A CA 1
ATOM 621 C C . GLU A 1 85 ? 19.428 7.907 -21.695 1.00 91.56 85 GLU A C 1
ATOM 623 O O . GLU A 1 85 ? 19.253 7.772 -20.480 1.00 91.56 85 GLU A O 1
ATOM 628 N N . ASP A 1 86 ? 18.586 8.597 -22.466 1.00 93.50 86 ASP A N 1
ATOM 629 C CA . ASP A 1 86 ? 17.420 9.313 -21.946 1.00 93.50 86 ASP A CA 1
ATOM 630 C C . ASP A 1 86 ? 16.388 8.346 -21.359 1.00 93.50 86 ASP A C 1
ATOM 632 O O . ASP A 1 86 ? 15.883 8.559 -20.253 1.00 93.50 86 ASP A O 1
ATOM 636 N N . ARG A 1 87 ? 16.121 7.234 -22.054 1.00 93.06 87 ARG A N 1
ATOM 637 C CA . ARG A 1 87 ? 15.196 6.191 -21.583 1.00 93.06 87 ARG A CA 1
ATOM 638 C C . ARG A 1 87 ? 15.687 5.532 -20.298 1.00 93.06 87 ARG A C 1
ATOM 640 O O . ARG A 1 87 ? 14.912 5.359 -19.359 1.00 93.06 87 ARG A O 1
ATOM 647 N N . TYR A 1 88 ? 16.980 5.227 -20.217 1.00 94.75 88 TYR A N 1
ATOM 648 C CA . TYR A 1 88 ? 17.600 4.747 -18.986 1.00 94.75 88 TYR A CA 1
ATOM 649 C C . TYR A 1 88 ? 17.452 5.765 -17.850 1.00 94.75 88 TYR A C 1
ATOM 651 O O . TYR A 1 88 ? 17.092 5.384 -16.735 1.00 94.75 88 TYR A O 1
ATOM 659 N N . ALA A 1 89 ? 17.697 7.052 -18.111 1.00 96.44 89 ALA A N 1
ATOM 660 C CA . ALA A 1 89 ? 17.571 8.089 -17.096 1.00 96.44 89 ALA A CA 1
ATOM 661 C C . ALA A 1 89 ? 16.131 8.203 -16.565 1.00 96.44 89 ALA A C 1
ATOM 663 O O . ALA A 1 89 ? 15.941 8.367 -15.358 1.00 96.44 89 ALA A O 1
ATOM 664 N N . SER A 1 90 ? 15.116 8.088 -17.424 1.00 96.62 90 SER A N 1
ATOM 665 C CA . SER A 1 90 ? 13.709 8.066 -17.000 1.00 96.62 90 SER A CA 1
ATOM 666 C C . SER A 1 90 ? 13.364 6.828 -16.173 1.00 96.62 90 SER A C 1
ATOM 668 O O . SER A 1 90 ? 12.854 6.982 -15.060 1.00 96.62 90 SER A O 1
ATOM 670 N N . LEU A 1 91 ? 13.747 5.628 -16.627 1.00 96.75 91 LEU A N 1
ATOM 671 C CA . LEU A 1 91 ? 13.560 4.386 -15.868 1.00 96.75 91 LEU A CA 1
ATOM 672 C C . LEU A 1 91 ? 14.242 4.453 -14.495 1.00 96.75 91 LEU A C 1
ATOM 674 O O . LEU A 1 91 ? 13.627 4.129 -13.482 1.00 96.75 91 LEU A O 1
ATOM 678 N N . LYS A 1 92 ? 15.490 4.934 -14.433 1.00 98.19 92 LYS A N 1
ATOM 679 C CA . LYS A 1 92 ? 16.230 5.102 -13.174 1.00 98.19 92 LYS A CA 1
ATOM 680 C C . LYS A 1 92 ? 15.475 6.003 -12.198 1.00 98.19 92 LYS A C 1
ATOM 682 O O . LYS A 1 92 ? 15.353 5.661 -11.027 1.00 98.19 92 LYS A O 1
ATOM 687 N N . ARG A 1 93 ? 14.947 7.136 -12.673 1.00 98.62 93 ARG A N 1
ATOM 688 C CA . ARG A 1 93 ? 14.163 8.056 -11.834 1.00 98.62 93 ARG A CA 1
ATOM 689 C C . ARG A 1 93 ? 12.856 7.422 -11.365 1.00 98.62 93 ARG A C 1
ATOM 691 O O . ARG A 1 93 ? 12.469 7.648 -10.224 1.00 98.62 93 ARG A O 1
ATOM 698 N N . ALA A 1 94 ? 12.164 6.673 -12.222 1.00 98.50 94 ALA A N 1
ATOM 699 C CA . ALA A 1 94 ? 10.928 5.989 -11.846 1.00 98.50 94 ALA A CA 1
ATOM 700 C C . ALA A 1 94 ? 11.183 4.880 -10.810 1.00 98.50 94 ALA A C 1
ATOM 702 O O . ALA A 1 94 ? 10.441 4.762 -9.835 1.00 98.50 94 ALA A O 1
ATOM 703 N N . TYR A 1 95 ? 12.281 4.137 -10.959 1.00 98.44 95 TYR A N 1
ATOM 704 C CA . TYR A 1 95 ? 12.755 3.178 -9.964 1.00 98.44 95 TYR A CA 1
ATOM 705 C C . TYR A 1 95 ? 13.058 3.850 -8.613 1.00 98.44 95 TYR A C 1
ATOM 707 O O . TYR A 1 95 ? 12.480 3.454 -7.603 1.00 98.44 95 TYR A O 1
ATOM 715 N N . ASP A 1 96 ? 13.859 4.924 -8.594 1.00 98.62 96 ASP A N 1
ATOM 716 C CA . ASP A 1 96 ? 14.208 5.637 -7.352 1.00 98.62 96 ASP A CA 1
ATOM 717 C C . ASP A 1 96 ? 12.951 6.179 -6.632 1.00 98.62 96 ASP A C 1
ATOM 719 O O . ASP A 1 96 ? 12.835 6.122 -5.405 1.00 98.62 96 ASP A O 1
ATOM 723 N N . ARG A 1 97 ? 11.963 6.682 -7.391 1.00 98.81 97 ARG A N 1
ATOM 724 C CA . ARG A 1 97 ? 10.667 7.103 -6.829 1.00 98.81 97 ARG A CA 1
ATOM 725 C C . ARG A 1 97 ? 9.868 5.925 -6.275 1.00 98.81 97 ARG A C 1
ATOM 727 O O . ARG A 1 97 ? 9.228 6.078 -5.237 1.00 98.81 97 ARG A O 1
ATOM 734 N N . SER A 1 98 ? 9.910 4.770 -6.935 1.00 98.75 98 SER A N 1
ATOM 735 C CA . SER A 1 98 ? 9.239 3.550 -6.471 1.00 98.75 98 SER A CA 1
ATOM 736 C C . SER A 1 98 ? 9.823 3.059 -5.144 1.00 98.75 98 SER A C 1
ATOM 738 O O . SER A 1 98 ? 9.054 2.716 -4.248 1.00 98.75 98 SER A O 1
ATOM 740 N N . GLU A 1 99 ? 11.151 3.105 -4.966 1.00 98.75 99 GLU A N 1
ATOM 741 C CA . GLU A 1 99 ? 11.791 2.810 -3.672 1.00 98.75 99 GLU A CA 1
ATOM 742 C C . GLU A 1 99 ? 11.273 3.745 -2.571 1.00 98.75 99 GLU A C 1
ATOM 744 O O . GLU A 1 99 ? 10.789 3.286 -1.536 1.00 98.75 99 GLU A O 1
ATOM 749 N N . SER A 1 100 ? 11.273 5.058 -2.823 1.00 98.75 100 SER A N 1
ATOM 750 C CA . SER A 1 100 ? 10.793 6.050 -1.851 1.00 98.75 100 SER A CA 1
ATOM 751 C C . SER A 1 100 ? 9.309 5.871 -1.489 1.00 98.75 100 SER A C 1
ATOM 753 O O . SER A 1 100 ? 8.915 6.002 -0.322 1.00 98.75 100 SER A O 1
ATOM 755 N N . LYS A 1 101 ? 8.459 5.537 -2.469 1.00 98.69 101 LYS A N 1
ATOM 756 C CA . LYS A 1 101 ? 7.043 5.231 -2.220 1.00 98.69 101 LYS A CA 1
ATOM 757 C C . LYS A 1 101 ? 6.878 3.952 -1.408 1.00 98.69 101 LYS A C 1
ATOM 759 O O . LYS A 1 101 ? 6.073 3.940 -0.478 1.00 98.69 101 LYS A O 1
ATOM 764 N N . ALA A 1 102 ? 7.663 2.916 -1.692 1.00 98.75 102 ALA A N 1
ATOM 765 C CA . ALA A 1 102 ? 7.627 1.683 -0.922 1.00 98.75 102 ALA A CA 1
ATOM 766 C C . ALA A 1 102 ? 8.047 1.903 0.539 1.00 98.75 102 ALA A C 1
ATOM 768 O O . ALA A 1 102 ? 7.371 1.416 1.443 1.00 98.75 102 ALA A O 1
ATOM 769 N N . GLU A 1 103 ? 9.099 2.682 0.797 1.00 98.75 103 GLU A N 1
ATOM 770 C CA . GLU A 1 103 ? 9.481 3.079 2.160 1.00 98.75 103 GLU A CA 1
ATOM 771 C C . GLU A 1 103 ? 8.354 3.828 2.876 1.00 98.75 103 GLU A C 1
ATOM 773 O O . GLU A 1 103 ? 8.013 3.500 4.014 1.00 98.75 103 GLU A O 1
ATOM 778 N N . THR A 1 104 ? 7.707 4.767 2.181 1.00 98.81 104 THR A N 1
ATOM 779 C CA . THR A 1 104 ? 6.565 5.509 2.728 1.00 98.81 104 THR A CA 1
ATOM 780 C C . THR A 1 104 ? 5.434 4.565 3.138 1.00 98.81 104 THR A C 1
ATOM 782 O O . THR A 1 104 ? 4.920 4.683 4.249 1.00 98.81 104 THR A O 1
ATOM 785 N N . VAL A 1 105 ? 5.068 3.599 2.288 1.00 98.75 105 VAL A N 1
ATOM 786 C CA . VAL A 1 105 ? 4.038 2.596 2.612 1.00 98.75 105 VAL A CA 1
ATOM 787 C C . VAL A 1 105 ? 4.430 1.793 3.857 1.00 98.75 105 VAL A C 1
ATOM 789 O O . VAL A 1 105 ? 3.624 1.671 4.780 1.00 98.75 105 VAL A O 1
ATOM 792 N N . ARG A 1 106 ? 5.680 1.309 3.939 1.00 98.81 106 ARG A N 1
ATOM 793 C CA . ARG A 1 106 ? 6.198 0.563 5.106 1.00 98.81 106 ARG A CA 1
ATOM 794 C C . ARG A 1 106 ? 6.047 1.367 6.396 1.00 98.81 106 ARG A C 1
ATOM 796 O O . ARG A 1 106 ? 5.587 0.848 7.414 1.00 98.81 106 ARG A O 1
ATOM 803 N N . ASP A 1 107 ? 6.410 2.644 6.361 1.00 98.81 107 ASP A N 1
ATOM 804 C CA . ASP A 1 107 ? 6.342 3.523 7.527 1.00 98.81 107 ASP A CA 1
ATOM 805 C C . ASP A 1 107 ? 4.910 3.851 7.948 1.00 98.81 107 ASP A C 1
ATOM 807 O O . ASP A 1 107 ? 4.618 3.929 9.148 1.00 98.81 107 ASP A O 1
ATOM 811 N N . ARG A 1 108 ? 3.995 4.008 6.985 1.00 98.69 108 ARG A N 1
ATOM 812 C CA . ARG A 1 108 ? 2.578 4.243 7.278 1.00 98.69 108 ARG A CA 1
ATOM 813 C C . ARG A 1 108 ? 1.917 3.018 7.891 1.00 98.69 108 ARG A C 1
ATOM 815 O O . ARG A 1 108 ? 1.242 3.176 8.905 1.00 98.69 108 ARG A O 1
ATOM 822 N N . ILE A 1 109 ? 2.201 1.820 7.385 1.00 98.75 109 ILE A N 1
ATOM 823 C CA . ILE A 1 109 ? 1.702 0.566 7.968 1.00 98.75 109 ILE A CA 1
ATOM 824 C C . ILE A 1 109 ? 2.203 0.402 9.411 1.00 98.75 109 ILE A C 1
ATOM 826 O O . ILE A 1 109 ? 1.400 0.204 10.319 1.00 98.75 109 ILE A O 1
ATOM 830 N N . ARG A 1 110 ? 3.502 0.613 9.673 1.00 98.81 110 ARG A N 1
ATOM 831 C CA . ARG A 1 110 ? 4.037 0.609 11.053 1.00 98.81 110 ARG A CA 1
ATOM 832 C C . ARG A 1 110 ? 3.365 1.656 11.942 1.00 98.81 110 ARG A C 1
ATOM 834 O O . ARG A 1 110 ? 3.228 1.469 13.148 1.00 98.81 110 ARG A O 1
ATOM 841 N N . SER A 1 111 ? 2.996 2.807 11.379 1.00 98.50 111 SER A N 1
ATOM 842 C CA . SER A 1 111 ? 2.285 3.838 12.130 1.00 98.50 111 SER A CA 1
ATOM 843 C C . SER A 1 111 ? 0.860 3.428 12.488 1.00 98.50 111 SER A C 1
ATOM 845 O O . SER A 1 111 ? 0.411 3.830 13.559 1.00 98.50 111 SER A O 1
ATOM 847 N N . VAL A 1 112 ? 0.167 2.697 11.614 1.00 98.56 112 VAL A N 1
ATOM 848 C CA . VAL A 1 112 ? -1.160 2.130 11.888 1.00 98.56 112 VAL A CA 1
ATOM 849 C C . VAL A 1 112 ? -1.058 1.142 13.047 1.00 98.56 112 VAL A C 1
ATOM 851 O O . VAL A 1 112 ? -1.746 1.328 14.047 1.00 98.56 112 VAL A O 1
ATOM 854 N N . GLU A 1 113 ? -0.120 0.193 12.978 1.00 98.62 113 GLU A N 1
ATOM 855 C CA . GLU A 1 113 ? 0.085 -0.822 14.024 1.00 98.62 113 GLU A CA 1
ATOM 856 C C . GLU A 1 113 ? 0.331 -0.207 15.400 1.00 98.62 113 GLU A C 1
ATOM 858 O O . GLU A 1 113 ? -0.371 -0.517 16.355 1.00 98.62 113 GLU A O 1
ATOM 863 N N . ARG A 1 114 ? 1.263 0.750 15.500 1.00 98.19 114 ARG A N 1
ATOM 864 C CA . ARG A 1 114 ? 1.566 1.404 16.785 1.00 98.19 114 ARG A CA 1
ATOM 865 C C . ARG A 1 114 ? 0.358 2.103 17.405 1.00 98.19 114 ARG A C 1
ATOM 867 O O . ARG A 1 114 ? 0.231 2.126 18.626 1.00 98.19 114 ARG A O 1
ATOM 874 N N . VAL A 1 115 ? -0.473 2.752 16.587 1.00 96.81 115 VAL A N 1
ATOM 875 C CA . VAL A 1 115 ? -1.655 3.470 17.087 1.00 96.81 115 VAL A CA 1
ATOM 876 C C . VAL A 1 115 ? -2.753 2.486 17.474 1.00 96.81 115 VAL A C 1
ATOM 878 O O . VAL A 1 115 ? -3.366 2.672 18.522 1.00 96.81 115 VAL A O 1
ATOM 881 N N . ALA A 1 116 ? -2.957 1.431 16.685 1.00 96.94 116 ALA A N 1
ATOM 882 C CA . ALA A 1 116 ? -3.912 0.374 16.987 1.00 96.94 116 ALA A CA 1
ATOM 883 C C . ALA A 1 116 ? -3.553 -0.362 18.286 1.00 96.94 116 ALA A C 1
ATOM 885 O O . ALA A 1 116 ? -4.397 -0.477 19.170 1.00 96.94 116 ALA A O 1
ATOM 886 N N . ASP A 1 117 ? -2.290 -0.760 18.459 1.00 97.19 117 ASP A N 1
ATOM 887 C CA . ASP A 1 117 ? -1.811 -1.410 19.683 1.00 97.19 117 ASP A CA 1
ATOM 888 C C . ASP A 1 117 ? -2.048 -0.530 20.917 1.00 97.19 117 ASP A C 1
ATOM 890 O O . ASP A 1 117 ? -2.535 -1.002 21.946 1.00 97.19 117 ASP A O 1
ATOM 894 N N . ALA A 1 118 ? -1.754 0.770 20.808 1.00 95.25 118 ALA A N 1
ATOM 895 C CA . ALA A 1 118 ? -1.992 1.721 21.888 1.00 95.25 118 ALA A CA 1
ATOM 896 C C . ALA A 1 118 ? -3.489 1.903 22.191 1.00 95.25 118 ALA A C 1
ATOM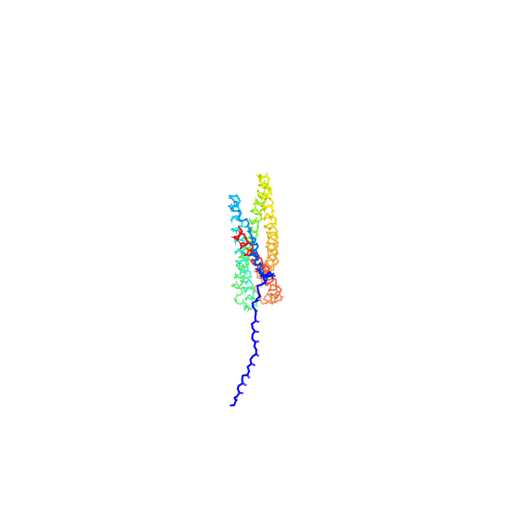 898 O O . ALA A 1 118 ? -3.857 1.986 23.362 1.00 95.25 1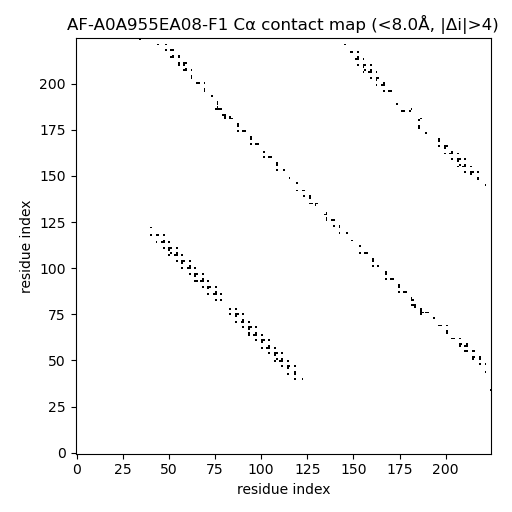18 ALA A O 1
ATOM 899 N N . LEU A 1 119 ? -4.339 1.970 21.160 1.00 94.31 119 LEU A N 1
ATOM 900 C CA . LEU A 1 119 ? -5.793 2.076 21.306 1.00 94.31 119 LEU A CA 1
ATOM 901 C C . LEU A 1 119 ? -6.361 0.840 22.008 1.00 94.31 119 LEU A C 1
ATOM 903 O O . LEU A 1 119 ? -7.067 0.975 23.002 1.00 94.31 119 LEU A O 1
ATOM 907 N N . PHE A 1 120 ? -6.043 -0.359 21.519 1.00 95.88 120 PHE A N 1
ATOM 908 C CA . PHE A 1 120 ? -6.589 -1.592 22.079 1.00 95.88 120 PHE A CA 1
ATOM 909 C C . PHE A 1 120 ? -6.075 -1.856 23.491 1.00 95.88 120 PHE A C 1
ATOM 911 O O . PHE A 1 120 ? -6.853 -2.256 24.351 1.00 95.88 120 PHE A O 1
ATOM 918 N N . SER A 1 121 ? -4.798 -1.570 23.761 1.00 95.56 121 SER A N 1
ATOM 919 C CA . SER A 1 121 ? -4.238 -1.720 25.104 1.00 95.56 121 SER A CA 1
ATOM 920 C C . SER A 1 121 ? -4.903 -0.791 26.124 1.00 95.56 121 SER A C 1
ATOM 922 O O . SER A 1 121 ? -5.156 -1.212 27.253 1.00 95.56 121 SER A O 1
ATOM 924 N N . GLU A 1 122 ? -5.188 0.461 25.755 1.00 92.75 122 GLU A N 1
ATOM 925 C CA . GLU A 1 122 ? -5.910 1.394 26.629 1.00 92.75 122 GLU A CA 1
ATOM 926 C C . GLU A 1 122 ? -7.361 0.943 26.831 1.00 92.75 122 GLU A C 1
ATOM 928 O O . GLU A 1 122 ? -7.810 0.827 27.970 1.00 92.75 122 GLU A O 1
ATOM 933 N N . TRP A 1 123 ? -8.064 0.594 25.750 1.00 94.00 123 TRP A N 1
ATOM 934 C CA . TRP A 1 123 ? -9.457 0.152 25.818 1.00 94.00 123 TRP A CA 1
ATOM 935 C C . TRP A 1 123 ? -9.615 -1.096 26.705 1.00 94.00 123 TRP A C 1
ATOM 937 O O . TRP A 1 123 ? -10.489 -1.139 27.570 1.00 94.00 123 TRP A O 1
ATOM 947 N N . GLU A 1 124 ? -8.724 -2.084 26.580 1.00 94.94 124 GLU A N 1
ATOM 948 C CA . GLU A 1 124 ? -8.706 -3.277 27.440 1.00 94.94 124 GLU A CA 1
ATOM 949 C C . GLU A 1 124 ? -8.542 -2.933 28.930 1.00 94.94 124 GLU A C 1
ATOM 951 O O . GLU A 1 124 ? -9.209 -3.532 29.777 1.00 94.94 124 GLU A O 1
ATOM 956 N N . GLN A 1 125 ? -7.694 -1.954 29.262 1.00 94.00 125 GLN A N 1
ATOM 957 C CA . GLN A 1 125 ? -7.510 -1.488 30.641 1.00 94.00 125 GLN A CA 1
ATOM 958 C C . GLN A 1 125 ? -8.762 -0.774 31.170 1.00 94.00 125 GLN A C 1
ATOM 960 O O . GLN A 1 125 ? -9.152 -0.965 32.326 1.00 94.00 125 GLN A O 1
ATOM 965 N N . GLU A 1 126 ? -9.422 0.022 30.330 1.00 92.19 126 GLU A N 1
ATOM 966 C CA . GLU A 1 126 ? -10.633 0.765 30.686 1.00 92.19 126 GLU A CA 1
ATOM 967 C C . GLU A 1 126 ? -11.852 -0.142 30.906 1.00 92.19 126 GLU A C 1
ATOM 969 O O . GLU A 1 126 ? -12.714 0.187 31.724 1.00 92.19 126 GLU A O 1
ATOM 974 N N . LEU A 1 127 ? -11.896 -1.343 30.308 1.00 93.69 127 LEU A N 1
ATOM 975 C CA . LEU A 1 127 ? -12.949 -2.329 30.600 1.00 93.69 127 LEU A CA 1
ATOM 976 C C . LEU A 1 127 ? -13.055 -2.661 32.102 1.00 93.69 127 LEU A C 1
ATOM 978 O O . LEU A 1 127 ? -14.146 -2.950 32.607 1.00 93.69 127 LEU A O 1
ATOM 982 N N . GLY A 1 128 ? -11.934 -2.612 32.829 1.00 92.19 128 GLY A N 1
ATOM 983 C CA . GLY A 1 128 ? -11.891 -2.836 34.276 1.00 92.19 128 GLY A CA 1
ATOM 984 C C . GLY A 1 128 ? -12.508 -1.705 35.106 1.00 92.19 128 GLY A C 1
ATOM 985 O O . GLY A 1 128 ? -12.839 -1.926 36.269 1.00 92.19 128 GLY A O 1
ATOM 986 N N . GLN A 1 129 ? -12.693 -0.520 34.520 1.00 92.75 129 GLN A N 1
ATOM 987 C CA . GLN A 1 129 ? -13.178 0.679 35.210 1.00 92.75 129 GLN A CA 1
ATOM 988 C C . GLN A 1 129 ? -14.708 0.796 35.208 1.00 92.75 129 GLN A C 1
ATOM 990 O O . GLN A 1 129 ? -15.266 1.546 36.007 1.00 92.75 129 GLN A O 1
ATOM 995 N N . TYR A 1 130 ? -15.410 0.045 34.352 1.00 91.06 130 TYR A N 1
ATOM 996 C CA . TYR A 1 130 ? -16.874 0.009 34.380 1.00 91.06 130 TYR A CA 1
ATOM 997 C C . TYR A 1 130 ? -17.386 -0.554 35.700 1.00 91.06 130 TYR A C 1
ATOM 999 O O . TYR A 1 130 ? -17.016 -1.658 36.080 1.00 91.06 130 TYR A O 1
ATOM 1007 N N . GLU A 1 131 ? -18.327 0.132 36.341 1.00 94.69 131 GLU A N 1
ATOM 1008 C CA . GLU A 1 131 ? -19.110 -0.443 37.444 1.00 94.69 131 GLU A CA 1
ATOM 1009 C C . GLU A 1 131 ? -20.326 -1.233 36.928 1.00 94.69 131 GLU A C 1
ATOM 1011 O O . GLU A 1 131 ? -20.753 -2.213 37.536 1.00 94.69 131 GLU A O 1
ATOM 1016 N N . SER A 1 132 ? -20.872 -0.831 35.774 1.00 97.00 132 SER A N 1
ATOM 1017 C CA . SER A 1 132 ? -22.016 -1.490 35.139 1.00 97.00 132 SER A CA 1
ATOM 1018 C C . SER A 1 132 ? -21.574 -2.663 34.264 1.00 97.00 132 SER A C 1
ATOM 1020 O O . SER A 1 132 ? -20.898 -2.473 33.252 1.00 97.00 132 SER A O 1
ATOM 1022 N N . GLU A 1 133 ? -22.020 -3.875 34.603 1.00 95.94 133 GLU A N 1
ATOM 1023 C CA . GLU A 1 133 ? -21.699 -5.085 33.835 1.00 95.94 133 GLU A CA 1
ATOM 1024 C C . GLU A 1 133 ? -22.285 -5.063 32.415 1.00 95.94 133 GLU A C 1
ATOM 1026 O O . GLU A 1 133 ? -21.666 -5.574 31.481 1.00 95.94 133 GLU A O 1
ATOM 1031 N N . SER A 1 134 ? -23.450 -4.435 32.223 1.00 94.31 134 SER A N 1
ATOM 1032 C CA . SER A 1 134 ? -24.052 -4.312 30.891 1.00 94.31 134 SER A CA 1
ATOM 1033 C C . SER A 1 134 ? -23.241 -3.384 29.986 1.00 94.31 134 SER A C 1
ATOM 1035 O O . SER A 1 134 ? -23.014 -3.725 28.826 1.00 94.31 134 SER A O 1
ATOM 1037 N N . LEU A 1 135 ? -22.745 -2.259 30.519 1.00 92.25 135 LEU A N 1
ATOM 1038 C CA . LEU A 1 135 ? -21.872 -1.339 29.779 1.00 92.25 135 LEU A CA 1
ATOM 1039 C C . LEU A 1 135 ? -20.522 -1.994 29.477 1.00 92.25 135 LEU A C 1
ATOM 1041 O O . LEU A 1 135 ? -20.074 -1.975 28.334 1.00 92.25 135 LEU A O 1
ATOM 1045 N N . ARG A 1 136 ? -19.924 -2.666 30.468 1.00 93.88 136 ARG A N 1
ATOM 1046 C CA . ARG A 1 136 ? -18.674 -3.415 30.292 1.00 93.88 136 ARG A CA 1
ATOM 1047 C C . ARG A 1 136 ? -18.787 -4.467 29.191 1.00 93.88 136 ARG A C 1
ATOM 1049 O O . ARG A 1 136 ? -17.893 -4.592 28.359 1.00 93.88 136 ARG A O 1
ATOM 1056 N N . SER A 1 137 ? -19.875 -5.237 29.193 1.00 94.62 137 SER A N 1
ATOM 1057 C CA . SER A 1 137 ? -20.122 -6.270 28.185 1.00 94.62 137 SER A CA 1
ATOM 1058 C C . SER A 1 137 ? -20.320 -5.676 26.789 1.00 94.62 137 SER A C 1
ATOM 1060 O O . SER A 1 137 ? -19.770 -6.213 25.831 1.00 94.62 137 SER A O 1
ATOM 1062 N N . ALA A 1 138 ? -21.038 -4.555 26.675 1.00 92.50 138 ALA A N 1
ATOM 1063 C CA . ALA A 1 138 ? -21.214 -3.849 25.407 1.00 92.50 138 ALA A CA 1
ATOM 1064 C C . ALA A 1 138 ? -19.885 -3.289 24.863 1.00 92.50 138 ALA A C 1
ATOM 1066 O O . ALA A 1 138 ? -19.555 -3.528 23.705 1.00 92.50 138 ALA A O 1
ATOM 1067 N N . SER A 1 139 ? -19.091 -2.619 25.705 1.00 92.44 139 SER A N 1
ATOM 1068 C CA . SER A 1 139 ? -17.783 -2.063 25.325 1.00 92.44 139 SER A CA 1
ATOM 1069 C C . SER A 1 139 ? -16.790 -3.171 24.936 1.00 92.44 139 SER A C 1
ATOM 1071 O O . SER A 1 139 ? -16.081 -3.061 23.939 1.00 92.44 139 SER A O 1
ATOM 1073 N N . ARG A 1 140 ? -16.805 -4.315 25.641 1.00 95.19 140 ARG A N 1
ATOM 1074 C CA . ARG A 1 140 ? -15.996 -5.495 25.282 1.00 95.19 140 ARG A CA 1
ATOM 1075 C C . ARG A 1 140 ? -16.378 -6.085 23.921 1.00 95.19 140 ARG A C 1
ATOM 1077 O O . ARG A 1 140 ? -15.491 -6.523 23.194 1.00 95.19 140 ARG A O 1
ATOM 1084 N N . ALA A 1 141 ? -17.670 -6.120 23.590 1.00 94.69 141 ALA A N 1
ATOM 1085 C CA . ALA A 1 141 ? -18.124 -6.577 22.278 1.00 94.69 141 ALA A CA 1
ATOM 1086 C C . ALA A 1 141 ? -17.608 -5.647 21.169 1.00 94.69 141 ALA A C 1
ATOM 1088 O O . ALA A 1 141 ? -16.987 -6.125 20.227 1.00 94.69 141 ALA A O 1
ATOM 1089 N N . GLN A 1 142 ? -17.743 -4.328 21.348 1.00 91.75 142 GLN A N 1
ATOM 1090 C CA . GLN A 1 142 ? -17.212 -3.338 20.404 1.00 91.75 142 GLN A CA 1
ATOM 1091 C C . GLN A 1 142 ? -15.695 -3.467 20.211 1.00 91.75 142 GLN A C 1
ATOM 1093 O O . GLN A 1 142 ? -15.231 -3.490 19.076 1.00 91.75 142 GLN A O 1
ATOM 1098 N N . LEU A 1 143 ? -14.926 -3.619 21.295 1.00 93.31 143 LEU A N 1
ATOM 1099 C CA . LEU A 1 143 ? -13.483 -3.858 21.217 1.00 93.31 143 LEU A CA 1
ATOM 1100 C C . LEU A 1 143 ? -13.159 -5.104 20.379 1.00 93.31 143 LEU A C 1
ATOM 1102 O O . LEU A 1 143 ? -12.269 -5.064 19.529 1.00 93.31 143 LEU A O 1
ATOM 1106 N N . SER A 1 144 ? -13.862 -6.212 20.631 1.00 95.56 144 SER A N 1
ATOM 1107 C CA . SER A 1 144 ? -13.659 -7.469 19.903 1.00 95.56 144 SER A CA 1
ATOM 1108 C C . SER A 1 144 ? -13.952 -7.307 18.411 1.00 95.56 144 SER A C 1
ATOM 1110 O O . SER A 1 144 ? -13.173 -7.775 17.580 1.00 95.56 144 SER A O 1
ATOM 1112 N N . ASP A 1 145 ? -15.048 -6.628 18.076 1.00 93.88 145 ASP A N 1
ATOM 1113 C CA . ASP A 1 145 ? -15.461 -6.394 16.694 1.00 93.88 145 ASP A CA 1
ATOM 1114 C C . ASP A 1 145 ? -14.445 -5.501 15.964 1.00 93.88 145 ASP A C 1
ATOM 1116 O O . ASP A 1 145 ? -13.946 -5.871 14.899 1.00 93.88 145 ASP A O 1
ATOM 1120 N N . THR A 1 146 ? -14.043 -4.376 16.570 1.00 94.19 146 THR A N 1
ATOM 1121 C CA . THR A 1 146 ? -13.035 -3.472 15.993 1.00 94.19 146 THR A CA 1
ATOM 1122 C C . THR A 1 146 ? -11.681 -4.160 15.818 1.00 94.19 146 THR A C 1
ATOM 1124 O O . THR A 1 146 ? -11.031 -3.972 14.789 1.00 94.19 146 THR A O 1
ATOM 1127 N N . ARG A 1 147 ? -11.245 -4.985 16.781 1.00 96.44 147 ARG A N 1
ATOM 1128 C CA . ARG A 1 147 ? -9.987 -5.741 16.668 1.00 96.44 147 ARG A CA 1
ATOM 1129 C C . ARG A 1 147 ? -10.038 -6.732 15.502 1.00 96.44 147 ARG A C 1
ATOM 1131 O O . ARG A 1 147 ? -9.091 -6.790 14.728 1.00 96.44 147 ARG A O 1
ATOM 1138 N N . SER A 1 148 ? -11.150 -7.446 15.320 1.00 97.12 148 SER A N 1
ATOM 1139 C CA . SER A 1 148 ? -11.310 -8.381 14.196 1.00 97.12 148 SER A CA 1
ATOM 1140 C C . SER A 1 148 ? -11.248 -7.683 12.831 1.00 97.12 148 SER A C 1
ATOM 1142 O O . SER A 1 148 ? -10.667 -8.219 11.884 1.00 97.12 148 SER A O 1
ATOM 1144 N N . GLN A 1 149 ? -11.854 -6.499 12.712 1.00 96.31 149 GLN A N 1
ATOM 1145 C CA . GLN A 1 149 ? -11.790 -5.691 11.490 1.00 96.31 149 GLN A CA 1
ATOM 1146 C C . GLN A 1 149 ? -10.365 -5.182 11.243 1.00 96.31 149 GLN A C 1
ATOM 1148 O O . GLN A 1 149 ? -9.835 -5.307 10.140 1.00 96.31 149 GLN A O 1
ATOM 1153 N N . TYR A 1 150 ? -9.707 -4.680 12.289 1.00 97.94 150 TYR A N 1
ATOM 1154 C CA . TYR A 1 150 ? -8.315 -4.248 12.224 1.00 97.94 150 TYR A CA 1
ATOM 1155 C C . TYR A 1 150 ? -7.364 -5.378 11.795 1.00 97.94 150 TYR A C 1
ATOM 1157 O O . TYR A 1 150 ? -6.506 -5.158 10.942 1.00 97.94 150 TYR A O 1
ATOM 1165 N N . ASP A 1 151 ? -7.522 -6.588 12.338 1.00 98.50 151 ASP A N 1
ATOM 1166 C CA . ASP A 1 151 ? -6.670 -7.734 12.002 1.00 98.50 151 ASP A CA 1
ATOM 1167 C C . ASP A 1 151 ? -6.790 -8.108 10.511 1.00 98.50 151 ASP A C 1
ATOM 1169 O O . ASP A 1 151 ? -5.803 -8.473 9.865 1.00 98.50 151 ASP A O 1
ATOM 1173 N N . THR A 1 152 ? -7.988 -7.954 9.939 1.00 98.38 152 THR A N 1
ATOM 1174 C CA . THR A 1 152 ? -8.232 -8.142 8.500 1.00 98.38 152 THR A CA 1
ATOM 1175 C C . THR A 1 152 ? -7.519 -7.065 7.681 1.00 98.38 152 THR A C 1
ATOM 1177 O O . THR A 1 152 ? -6.764 -7.387 6.757 1.00 98.38 152 THR A O 1
ATOM 1180 N N . LEU A 1 153 ? -7.681 -5.797 8.073 1.00 98.62 153 LEU A N 1
ATOM 1181 C CA . LEU A 1 153 ? -7.034 -4.647 7.445 1.00 98.62 153 LEU A CA 1
ATOM 1182 C C . LEU A 1 153 ? -5.506 -4.767 7.430 1.00 98.62 153 LEU A C 1
ATOM 1184 O O . LEU A 1 153 ? -4.869 -4.621 6.382 1.00 98.62 153 LEU A O 1
ATOM 1188 N N . ILE A 1 154 ? -4.889 -5.037 8.581 1.00 98.69 154 ILE A N 1
ATOM 1189 C CA . ILE A 1 154 ? -3.428 -5.056 8.668 1.00 98.69 154 ILE A CA 1
ATOM 1190 C C . ILE A 1 154 ? -2.835 -6.217 7.862 1.00 98.69 154 ILE A C 1
ATOM 1192 O O . ILE A 1 154 ? -1.790 -6.060 7.226 1.00 98.69 154 ILE A O 1
ATOM 1196 N N . ALA A 1 155 ? -3.527 -7.358 7.803 1.00 98.75 155 ALA A N 1
ATOM 1197 C CA . ALA A 1 155 ? -3.101 -8.498 7.001 1.00 98.75 155 AL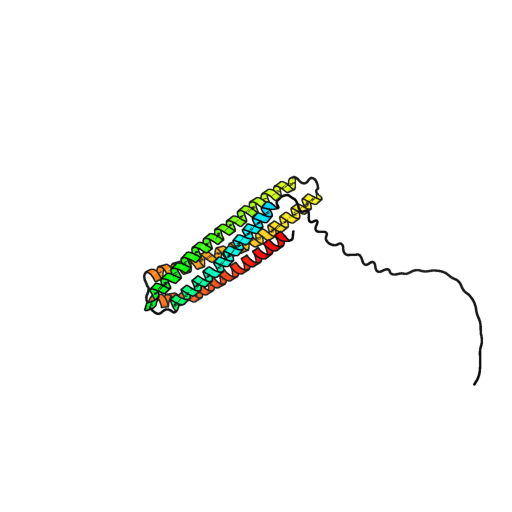A A CA 1
ATOM 1198 C C . ALA A 1 155 ? -3.052 -8.163 5.500 1.00 98.75 155 ALA A C 1
ATOM 1200 O O . ALA A 1 155 ? -2.070 -8.502 4.828 1.00 98.75 155 ALA A O 1
ATOM 1201 N N . VAL A 1 156 ? -4.064 -7.470 4.963 1.00 98.56 156 VAL A N 1
ATOM 1202 C CA . VAL A 1 156 ? -4.067 -7.074 3.543 1.00 98.56 156 VAL A CA 1
ATOM 1203 C C . VAL A 1 156 ? -3.050 -5.970 3.247 1.00 98.56 156 VAL A C 1
ATOM 1205 O O . VAL A 1 156 ? -2.364 -6.043 2.224 1.00 98.56 156 VAL A O 1
ATOM 1208 N N . MET A 1 157 ? -2.847 -5.025 4.171 1.00 98.69 157 MET A N 1
ATOM 1209 C CA . MET A 1 157 ? -1.802 -4.001 4.055 1.00 98.69 157 MET A CA 1
ATOM 1210 C C . MET A 1 157 ? -0.403 -4.616 3.969 1.00 98.69 157 MET A C 1
ATOM 1212 O O . MET A 1 157 ? 0.369 -4.289 3.063 1.00 98.69 157 MET A O 1
ATOM 1216 N N . ARG A 1 158 ? -0.087 -5.552 4.872 1.00 98.62 158 ARG A N 1
ATOM 1217 C CA . ARG A 1 158 ? 1.190 -6.283 4.883 1.00 98.62 158 ARG A CA 1
ATOM 1218 C C . ARG A 1 158 ? 1.371 -7.149 3.641 1.00 98.62 158 ARG A C 1
ATOM 1220 O O . ARG A 1 158 ? 2.476 -7.248 3.106 1.00 98.62 158 ARG A O 1
ATOM 1227 N N . ARG A 1 159 ? 0.290 -7.745 3.130 1.00 98.44 159 ARG A N 1
ATOM 1228 C CA . ARG A 1 159 ? 0.329 -8.495 1.871 1.00 98.44 159 ARG A CA 1
ATOM 1229 C C . ARG A 1 159 ? 0.712 -7.590 0.701 1.00 98.44 159 ARG A C 1
ATOM 1231 O O . ARG A 1 159 ? 1.637 -7.949 -0.025 1.00 98.44 159 ARG A O 1
ATOM 1238 N N . ALA A 1 160 ? 0.078 -6.427 0.551 1.00 97.69 160 ALA A N 1
ATOM 1239 C CA . ALA A 1 160 ? 0.433 -5.454 -0.484 1.00 97.69 160 ALA A CA 1
ATOM 1240 C C . ALA A 1 160 ? 1.891 -4.972 -0.343 1.00 97.69 160 ALA A C 1
ATOM 1242 O O . ALA A 1 160 ? 2.646 -4.986 -1.314 1.00 97.69 160 ALA A O 1
ATOM 1243 N N . GLU A 1 161 ? 2.329 -4.646 0.876 1.00 98.38 161 GLU A N 1
ATOM 1244 C CA . GLU A 1 161 ? 3.713 -4.245 1.166 1.00 98.38 161 GLU A CA 1
ATOM 1245 C C . GLU A 1 161 ? 4.736 -5.312 0.749 1.00 98.38 161 GLU A C 1
ATOM 1247 O O . GLU A 1 161 ? 5.749 -4.994 0.120 1.00 98.38 161 GLU A O 1
ATOM 1252 N N . SER A 1 162 ? 4.458 -6.585 1.042 1.00 98.19 162 SER A N 1
ATOM 1253 C CA . SER A 1 162 ? 5.352 -7.700 0.709 1.00 98.19 162 SER A CA 1
ATOM 1254 C C . SER A 1 162 ? 5.560 -7.891 -0.800 1.00 98.19 162 SER A C 1
ATOM 1256 O O . SER A 1 162 ? 6.592 -8.420 -1.217 1.00 98.19 162 SER A O 1
ATOM 1258 N N . ARG A 1 163 ? 4.607 -7.443 -1.631 1.00 98.12 163 ARG A N 1
ATOM 1259 C CA . ARG A 1 163 ? 4.688 -7.530 -3.098 1.00 98.12 163 ARG A CA 1
ATOM 1260 C C . ARG A 1 163 ? 5.545 -6.435 -3.729 1.00 98.12 163 ARG A C 1
ATOM 1262 O O . ARG A 1 163 ? 5.967 -6.610 -4.866 1.00 98.12 163 ARG A O 1
ATOM 1269 N N . MET A 1 164 ? 5.853 -5.354 -3.010 1.00 98.38 164 MET A N 1
ATOM 1270 C CA . MET A 1 164 ? 6.697 -4.278 -3.544 1.00 98.38 164 MET A CA 1
ATOM 1271 C C . MET A 1 164 ? 8.155 -4.723 -3.721 1.00 98.38 164 MET A C 1
ATOM 1273 O O . MET A 1 164 ? 8.791 -4.384 -4.712 1.00 98.38 164 MET A O 1
ATOM 1277 N N . GLU A 1 165 ? 8.693 -5.510 -2.784 1.00 96.56 165 GLU A N 1
ATOM 1278 C CA . GLU A 1 165 ? 10.116 -5.884 -2.771 1.00 96.56 165 GLU A CA 1
ATOM 1279 C C . GLU A 1 165 ? 10.546 -6.729 -3.991 1.00 96.56 165 GLU A C 1
ATOM 1281 O O . GLU A 1 165 ? 11.586 -6.435 -4.580 1.00 96.56 165 GLU A O 1
ATOM 1286 N N . PRO A 1 166 ? 9.797 -7.761 -4.434 1.00 97.56 166 PRO A N 1
ATOM 1287 C CA . PRO A 1 166 ? 10.120 -8.465 -5.676 1.00 97.56 166 PRO A CA 1
ATOM 1288 C C . PRO A 1 166 ? 10.144 -7.554 -6.910 1.00 97.56 166 PRO A C 1
ATOM 1290 O O . PRO A 1 166 ? 11.081 -7.650 -7.700 1.00 97.56 166 PRO A O 1
ATOM 1293 N N . VAL A 1 167 ? 9.175 -6.641 -7.036 1.00 98.06 167 VAL A N 1
ATOM 1294 C CA . VAL A 1 167 ? 9.085 -5.699 -8.164 1.00 98.06 167 VAL A CA 1
ATOM 1295 C C . VAL A 1 167 ? 10.263 -4.722 -8.157 1.00 98.06 167 VAL A C 1
ATOM 1297 O O . VAL A 1 167 ? 10.909 -4.522 -9.185 1.00 98.06 167 VAL A O 1
ATOM 1300 N N . LEU A 1 168 ? 10.596 -4.156 -6.991 1.00 98.50 168 LEU A N 1
ATOM 1301 C CA . LEU A 1 168 ? 11.752 -3.270 -6.841 1.00 98.50 168 LEU A CA 1
ATOM 1302 C C . LEU A 1 168 ? 13.052 -3.974 -7.214 1.00 98.50 168 LEU A C 1
ATOM 1304 O O . LEU A 1 168 ? 13.834 -3.424 -7.983 1.00 98.50 168 LEU A O 1
ATOM 1308 N N . ARG A 1 169 ? 13.273 -5.204 -6.738 1.00 98.00 169 ARG A N 1
ATOM 1309 C CA . ARG A 1 169 ? 14.468 -5.977 -7.107 1.00 98.00 169 ARG A CA 1
ATOM 1310 C C . ARG A 1 169 ? 14.547 -6.212 -8.612 1.00 98.00 169 ARG A C 1
ATOM 1312 O O . ARG A 1 169 ? 15.603 -5.991 -9.194 1.00 98.00 169 ARG A O 1
ATOM 1319 N N . ALA A 1 170 ? 13.431 -6.578 -9.244 1.00 96.31 170 ALA A N 1
ATOM 1320 C CA . ALA A 1 170 ? 13.392 -6.784 -10.686 1.00 96.31 170 ALA A CA 1
ATOM 1321 C C . ALA A 1 170 ? 13.782 -5.511 -11.456 1.00 96.31 170 ALA A C 1
ATOM 1323 O O . ALA A 1 170 ? 14.630 -5.583 -12.348 1.00 96.31 170 ALA A O 1
ATOM 1324 N N . PHE A 1 171 ? 13.233 -4.347 -11.086 1.00 97.19 171 PHE A N 1
ATOM 1325 C CA . PHE A 1 171 ? 13.617 -3.065 -11.686 1.00 97.19 171 PHE A CA 1
ATOM 1326 C C . PHE A 1 171 ? 15.068 -2.675 -11.386 1.00 97.19 171 PHE A C 1
ATOM 1328 O O . PHE A 1 171 ? 15.762 -2.206 -12.289 1.00 97.19 171 PHE A O 1
ATOM 1335 N N . SER A 1 172 ? 15.543 -2.904 -10.160 1.00 97.81 172 SER A N 1
ATOM 1336 C CA . SER A 1 172 ? 16.923 -2.628 -9.744 1.00 97.81 172 SER A CA 1
ATOM 1337 C C . SER A 1 172 ? 17.929 -3.378 -10.619 1.00 97.81 172 SER A C 1
ATOM 1339 O O . SER A 1 172 ? 18.877 -2.778 -11.132 1.00 97.81 172 SER A O 1
ATOM 1341 N N . ASP A 1 173 ? 17.664 -4.660 -10.889 1.00 96.44 173 ASP A N 1
ATOM 1342 C CA . ASP A 1 173 ? 18.486 -5.482 -11.777 1.00 96.44 173 ASP A CA 1
ATOM 1343 C C . ASP A 1 173 ? 18.519 -4.915 -13.205 1.00 96.44 173 ASP A C 1
ATOM 1345 O O . ASP A 1 173 ? 19.592 -4.821 -13.808 1.00 96.44 173 ASP A O 1
ATOM 1349 N N . GLN A 1 174 ? 17.371 -4.475 -13.743 1.00 94.75 174 GLN A N 1
ATOM 1350 C CA . GLN A 1 174 ? 17.317 -3.887 -15.091 1.00 94.75 174 GLN A CA 1
ATOM 1351 C C . GLN A 1 174 ? 18.093 -2.571 -15.161 1.00 94.75 174 GLN A C 1
ATOM 1353 O O . GLN A 1 174 ? 18.870 -2.346 -16.091 1.00 94.75 174 GLN A O 1
ATOM 1358 N N . VAL A 1 175 ? 17.916 -1.709 -14.161 1.00 96.06 175 VAL A N 1
ATOM 1359 C CA . VAL A 1 175 ? 18.625 -0.437 -14.036 1.00 96.06 175 VAL A CA 1
ATOM 1360 C C . VAL A 1 175 ? 20.137 -0.665 -13.967 1.00 96.06 175 VAL A C 1
ATOM 1362 O O . VAL A 1 175 ? 20.897 -0.044 -14.715 1.00 96.06 175 VAL A O 1
ATOM 1365 N N . LEU A 1 176 ? 20.592 -1.570 -13.101 1.00 95.88 176 LEU A N 1
ATOM 1366 C CA . LEU A 1 176 ? 22.013 -1.860 -12.933 1.00 95.88 176 LEU A CA 1
ATOM 1367 C C . LEU A 1 176 ? 22.624 -2.442 -14.211 1.00 95.88 176 LEU A C 1
ATOM 1369 O O . LEU A 1 176 ? 23.728 -2.056 -14.603 1.00 95.88 176 LEU A O 1
ATOM 1373 N N . PHE A 1 177 ? 21.899 -3.337 -14.880 1.00 93.06 177 PHE A N 1
ATOM 1374 C CA . PHE A 1 177 ? 22.339 -3.931 -16.132 1.00 93.06 177 PHE A CA 1
ATOM 1375 C C . PHE A 1 177 ? 22.470 -2.885 -17.246 1.00 93.06 177 PHE A C 1
ATOM 1377 O O . PHE A 1 177 ? 23.508 -2.823 -17.914 1.00 93.06 177 PHE A O 1
ATOM 1384 N N . LEU A 1 178 ? 21.467 -2.019 -17.417 1.00 92.94 178 LEU A N 1
ATOM 1385 C CA . LEU A 1 178 ? 21.462 -0.992 -18.460 1.00 92.94 178 LEU A CA 1
ATOM 1386 C C . LEU A 1 178 ? 22.570 0.040 -18.287 1.00 92.94 178 LEU A C 1
ATOM 1388 O O . LEU A 1 178 ? 23.170 0.441 -19.283 1.00 92.94 178 LEU A O 1
ATOM 1392 N N . LYS A 1 179 ? 22.912 0.400 -17.046 1.00 93.56 179 LYS A N 1
ATOM 1393 C CA . LYS A 1 179 ? 23.956 1.386 -16.723 1.00 93.56 179 LYS A CA 1
ATOM 1394 C C . LYS A 1 179 ? 25.285 1.156 -17.456 1.00 93.56 179 LYS A C 1
ATOM 1396 O O . LYS A 1 179 ? 26.005 2.111 -17.733 1.00 93.56 179 LYS A O 1
ATOM 1401 N N . HIS A 1 180 ? 25.622 -0.096 -17.763 1.00 92.56 180 HIS A N 1
ATOM 1402 C CA . HIS A 1 180 ? 26.868 -0.463 -18.442 1.00 92.56 180 HIS A CA 1
ATOM 1403 C C . HIS A 1 180 ? 26.661 -1.019 -19.857 1.00 92.56 180 HIS A C 1
ATOM 1405 O O . HIS A 1 180 ? 27.636 -1.299 -20.551 1.00 92.56 180 HIS A O 1
ATOM 1411 N N . ASN A 1 181 ? 25.411 -1.199 -20.289 1.00 90.94 181 ASN A N 1
ATOM 1412 C CA . ASN A 1 181 ? 25.075 -1.987 -21.470 1.00 90.94 181 ASN A CA 1
ATOM 1413 C C . ASN A 1 181 ? 24.017 -1.309 -22.350 1.00 90.94 181 ASN A C 1
ATOM 1415 O O . ASN A 1 181 ? 23.160 -1.996 -22.888 1.00 90.94 181 ASN A O 1
ATOM 1419 N N . LEU A 1 182 ? 24.062 0.012 -22.540 1.00 89.75 182 LEU A N 1
ATOM 1420 C CA . LEU A 1 182 ? 23.129 0.728 -23.427 1.00 89.75 182 LEU A CA 1
ATOM 1421 C C . LEU A 1 182 ? 23.358 0.361 -24.907 1.00 89.75 182 LEU A C 1
ATOM 1423 O O . LEU A 1 182 ? 24.026 1.065 -25.658 1.00 89.75 182 LEU A O 1
ATOM 1427 N N . ASN A 1 183 ? 22.852 -0.801 -25.319 1.00 89.56 183 ASN A N 1
ATOM 1428 C CA . ASN A 1 183 ? 23.007 -1.352 -26.658 1.00 89.56 183 ASN A CA 1
ATOM 1429 C C . ASN A 1 183 ? 21.847 -2.294 -27.030 1.00 89.56 183 ASN A C 1
ATOM 1431 O O . ASN A 1 183 ? 21.057 -2.724 -26.189 1.00 89.56 183 ASN A O 1
ATOM 1435 N N . ALA A 1 184 ? 21.787 -2.673 -28.309 1.00 88.12 184 ALA A N 1
ATOM 1436 C CA . ALA A 1 184 ? 20.728 -3.524 -28.854 1.00 88.12 184 ALA A CA 1
ATOM 1437 C C . ALA A 1 184 ? 20.607 -4.905 -28.178 1.00 88.12 184 ALA A C 1
ATOM 1439 O O . ALA A 1 184 ? 19.506 -5.449 -28.087 1.00 88.12 184 ALA A O 1
ATOM 1440 N N . ARG A 1 185 ? 21.711 -5.482 -27.674 1.00 88.50 185 ARG A N 1
ATOM 1441 C CA . ARG A 1 185 ? 21.655 -6.773 -26.964 1.00 88.50 185 ARG A CA 1
ATOM 1442 C C . ARG A 1 185 ? 20.958 -6.624 -25.618 1.00 88.50 185 ARG A C 1
ATOM 1444 O O . ARG A 1 185 ? 20.170 -7.494 -25.258 1.00 88.50 185 ARG A O 1
ATOM 1451 N N . ALA A 1 186 ? 21.209 -5.526 -24.905 1.00 88.69 186 ALA A N 1
ATOM 1452 C CA . ALA A 1 186 ? 20.531 -5.270 -23.645 1.00 88.69 186 ALA A CA 1
ATOM 1453 C C . ALA A 1 186 ? 19.027 -5.083 -23.840 1.00 88.69 186 ALA A C 1
ATOM 1455 O O . ALA A 1 186 ? 18.264 -5.734 -23.136 1.00 88.69 186 ALA A O 1
ATOM 1456 N N . ILE A 1 187 ? 18.601 -4.318 -24.855 1.00 89.31 187 ILE A N 1
ATOM 1457 C CA . ILE A 1 187 ? 17.176 -4.178 -25.208 1.00 89.31 187 ILE A CA 1
ATOM 1458 C C . ILE A 1 187 ? 16.526 -5.555 -25.428 1.00 89.31 187 ILE A C 1
ATOM 1460 O O . ILE A 1 187 ? 15.458 -5.837 -24.886 1.00 89.31 187 ILE A O 1
ATOM 1464 N N . SER A 1 188 ? 17.180 -6.445 -26.186 1.00 89.62 188 SER A N 1
ATOM 1465 C CA . SER A 1 188 ? 16.671 -7.805 -26.418 1.00 89.62 188 SER A CA 1
ATOM 1466 C C . SER A 1 188 ? 16.542 -8.624 -25.129 1.00 89.62 188 SER A C 1
ATOM 1468 O O . SER A 1 188 ? 15.607 -9.415 -25.002 1.00 89.62 188 SER A O 1
ATOM 1470 N N . SER A 1 189 ? 17.464 -8.446 -24.179 1.00 89.94 189 SER A N 1
ATOM 1471 C CA . SER A 1 189 ? 17.391 -9.091 -22.866 1.00 89.94 189 SER A CA 1
ATOM 1472 C C . SER A 1 189 ? 16.193 -8.580 -22.063 1.00 89.94 189 SER A C 1
ATOM 1474 O O . SER A 1 189 ? 15.449 -9.392 -21.519 1.00 89.94 189 SER A O 1
ATOM 1476 N N . LEU A 1 190 ? 15.952 -7.262 -22.049 1.00 90.94 190 LEU A N 1
ATOM 1477 C CA . LEU A 1 190 ? 14.812 -6.673 -21.333 1.00 90.94 190 LEU A CA 1
ATOM 1478 C C . LEU A 1 190 ? 13.466 -7.168 -21.874 1.00 90.94 190 LEU A C 1
ATOM 1480 O O . LEU A 1 190 ? 12.560 -7.467 -21.107 1.00 90.94 190 LEU A O 1
ATOM 1484 N N . ARG A 1 191 ? 13.328 -7.313 -23.199 1.00 90.31 191 ARG A N 1
ATOM 1485 C CA . ARG A 1 191 ? 12.096 -7.852 -23.811 1.00 90.31 191 ARG A CA 1
ATOM 1486 C C . ARG A 1 191 ? 11.754 -9.255 -23.309 1.00 90.31 191 ARG A C 1
ATOM 1488 O O . ARG A 1 191 ? 10.586 -9.609 -23.243 1.00 90.31 191 ARG A O 1
ATOM 1495 N N . THR A 1 192 ? 12.766 -10.045 -22.950 1.00 91.44 192 THR A N 1
ATOM 1496 C CA . THR A 1 192 ? 12.574 -11.407 -22.432 1.00 91.44 192 THR A CA 1
ATOM 1497 C C . THR A 1 192 ? 12.116 -11.402 -20.971 1.00 91.44 192 THR A C 1
ATOM 1499 O O . THR A 1 192 ? 11.413 -12.316 -20.550 1.00 91.44 192 THR A O 1
ATOM 1502 N N . THR A 1 193 ? 12.485 -10.379 -20.194 1.00 92.00 193 THR A N 1
ATOM 1503 C CA . THR A 1 193 ? 12.070 -10.229 -18.789 1.00 92.00 193 THR A CA 1
ATOM 1504 C C . THR A 1 193 ? 10.770 -9.439 -18.629 1.00 92.00 193 THR A C 1
ATOM 1506 O O . THR A 1 193 ? 10.128 -9.541 -17.583 1.00 92.00 193 THR A O 1
ATOM 1509 N N . ALA A 1 194 ? 10.346 -8.705 -19.663 1.00 93.69 194 ALA A N 1
ATOM 1510 C CA . ALA A 1 194 ? 9.241 -7.757 -19.590 1.00 93.69 194 ALA A CA 1
ATOM 1511 C C . ALA A 1 194 ? 7.920 -8.362 -19.114 1.00 93.69 194 ALA A C 1
ATOM 1513 O O . ALA A 1 194 ? 7.350 -7.873 -18.144 1.00 93.69 194 ALA A O 1
ATOM 1514 N N . SER A 1 195 ? 7.486 -9.478 -19.702 1.00 94.94 195 SER A N 1
ATOM 1515 C CA . SER A 1 195 ? 6.220 -10.114 -19.314 1.00 94.94 195 SER A CA 1
ATOM 1516 C C . SER A 1 195 ? 6.197 -10.580 -17.852 1.00 94.94 195 SER A C 1
ATOM 1518 O O . SER A 1 195 ? 5.137 -10.607 -17.233 1.00 94.94 195 SER A O 1
ATOM 1520 N N . GLY A 1 196 ? 7.355 -10.934 -17.281 1.00 96.00 196 GLY A N 1
ATOM 1521 C CA . GLY A 1 196 ? 7.458 -11.276 -15.860 1.00 96.00 196 GLY A CA 1
ATOM 1522 C C . GLY A 1 196 ? 7.247 -10.053 -14.968 1.00 96.00 196 GLY A C 1
ATOM 1523 O O . GLY A 1 196 ? 6.430 -10.091 -14.053 1.00 96.00 196 GLY A O 1
ATOM 1524 N N . ILE A 1 197 ? 7.921 -8.946 -15.292 1.00 96.19 197 ILE A N 1
ATOM 1525 C CA . ILE A 1 197 ? 7.799 -7.680 -14.555 1.00 96.19 197 ILE A CA 1
ATOM 1526 C C . ILE A 1 197 ? 6.377 -7.113 -14.670 1.00 96.19 197 ILE A C 1
ATOM 1528 O O . ILE A 1 197 ? 5.810 -6.692 -13.666 1.00 96.19 197 ILE A O 1
ATOM 1532 N N . GLU A 1 198 ? 5.768 -7.157 -15.860 1.00 97.44 198 GLU A N 1
ATOM 1533 C CA . GLU A 1 198 ? 4.363 -6.777 -16.071 1.00 97.44 198 GLU A CA 1
ATOM 1534 C C . GLU A 1 198 ? 3.421 -7.565 -15.150 1.00 97.44 198 GLU A C 1
ATOM 1536 O O . GLU A 1 198 ? 2.562 -6.981 -14.488 1.00 97.44 198 GLU A O 1
ATOM 1541 N N . SER A 1 199 ? 3.605 -8.887 -15.064 1.00 98.00 199 SER A N 1
ATOM 1542 C CA . SER A 1 199 ? 2.795 -9.756 -14.204 1.00 98.00 199 SER A CA 1
ATOM 1543 C C . SER A 1 199 ? 2.984 -9.451 -12.714 1.00 98.00 199 SER A C 1
ATOM 1545 O O . SER A 1 199 ? 2.009 -9.445 -11.952 1.00 98.00 199 SER A O 1
ATOM 1547 N N . ASP A 1 200 ? 4.220 -9.199 -12.281 1.00 97.69 200 ASP A N 1
ATOM 1548 C CA . ASP A 1 200 ? 4.521 -8.874 -10.886 1.00 97.69 200 ASP A CA 1
ATOM 1549 C C . ASP A 1 200 ? 3.919 -7.516 -10.489 1.00 97.69 200 ASP A C 1
ATOM 1551 O O . ASP A 1 200 ? 3.305 -7.399 -9.425 1.00 97.69 200 ASP A O 1
ATOM 1555 N N . VAL A 1 201 ? 4.015 -6.509 -11.366 1.00 98.38 201 VAL A N 1
ATOM 1556 C CA . VAL A 1 201 ? 3.396 -5.188 -11.167 1.00 98.38 201 VAL A CA 1
ATOM 1557 C C . VAL A 1 201 ? 1.870 -5.291 -11.158 1.00 98.38 201 VAL A C 1
ATOM 1559 O O . VAL A 1 201 ? 1.231 -4.721 -10.277 1.00 98.38 201 VAL A O 1
ATOM 1562 N N . ALA A 1 202 ? 1.266 -6.054 -12.073 1.00 98.44 202 ALA A N 1
ATOM 1563 C CA . ALA A 1 202 ? -0.182 -6.263 -12.092 1.00 98.44 202 ALA A CA 1
ATOM 1564 C C . ALA A 1 202 ? -0.681 -6.911 -10.789 1.00 98.44 202 ALA A C 1
ATOM 1566 O O . ALA A 1 202 ? -1.672 -6.467 -10.208 1.00 98.44 202 ALA A O 1
ATOM 1567 N N . THR A 1 203 ? 0.048 -7.913 -10.289 1.00 98.38 203 THR A N 1
ATOM 1568 C CA . THR A 1 203 ? -0.252 -8.557 -9.002 1.00 98.38 203 THR A CA 1
ATOM 1569 C C . THR A 1 203 ? -0.124 -7.568 -7.844 1.00 98.38 203 THR A C 1
ATOM 1571 O O . THR A 1 203 ? -0.986 -7.524 -6.970 1.00 98.38 203 THR A O 1
ATOM 1574 N N . LEU A 1 204 ? 0.932 -6.749 -7.828 1.00 98.62 204 LEU A N 1
ATOM 1575 C CA . LEU A 1 204 ? 1.121 -5.709 -6.817 1.00 98.62 204 LEU A CA 1
ATOM 1576 C C . LEU A 1 204 ? -0.044 -4.707 -6.804 1.00 98.62 204 LEU A C 1
ATOM 1578 O O . LEU A 1 204 ? -0.587 -4.420 -5.737 1.00 98.62 204 LEU A O 1
ATOM 1582 N N . ILE A 1 205 ? -0.456 -4.221 -7.977 1.00 98.62 205 ILE A N 1
ATOM 1583 C CA . ILE A 1 205 ? -1.584 -3.293 -8.132 1.00 98.62 205 ILE A CA 1
ATOM 1584 C C . ILE A 1 205 ? -2.882 -3.921 -7.612 1.00 98.62 205 ILE A C 1
ATOM 1586 O O . ILE A 1 205 ? -3.657 -3.254 -6.926 1.00 98.62 205 ILE A O 1
ATOM 1590 N N . GLU A 1 206 ? -3.122 -5.204 -7.894 1.00 98.56 206 GLU A N 1
ATOM 1591 C CA . GLU A 1 206 ? -4.298 -5.910 -7.385 1.00 98.56 206 GLU A CA 1
ATOM 1592 C C . GLU A 1 206 ? -4.310 -5.971 -5.849 1.00 98.56 206 GLU A C 1
ATOM 1594 O O . GLU A 1 206 ? -5.324 -5.647 -5.228 1.00 98.56 206 GLU A O 1
ATOM 1599 N N . GLU A 1 207 ? -3.190 -6.336 -5.216 1.00 98.56 207 GLU A N 1
ATOM 1600 C CA . GLU A 1 207 ? -3.107 -6.379 -3.750 1.00 98.56 207 GLU A CA 1
ATOM 1601 C C . GLU A 1 207 ? -3.234 -4.982 -3.120 1.00 98.56 207 GLU A C 1
ATOM 1603 O O . GLU A 1 207 ? -3.871 -4.841 -2.076 1.00 98.56 207 GLU A O 1
ATOM 1608 N N . MET A 1 208 ? -2.691 -3.938 -3.758 1.00 98.56 208 MET A N 1
ATOM 1609 C CA . MET A 1 208 ? -2.867 -2.551 -3.309 1.00 98.56 208 MET A CA 1
ATOM 1610 C C . MET A 1 208 ? -4.331 -2.114 -3.385 1.00 98.56 208 MET A C 1
ATOM 1612 O 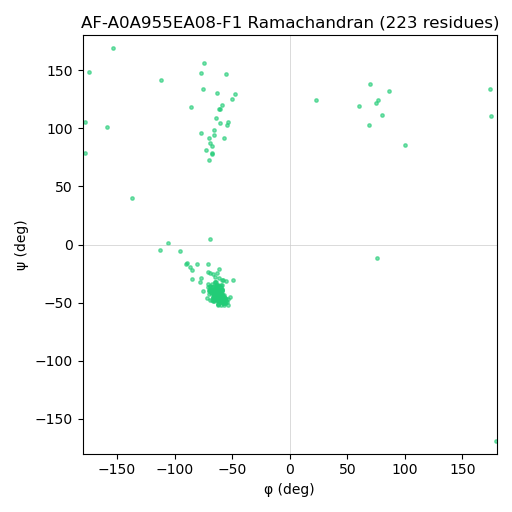O . MET A 1 208 ? -4.843 -1.571 -2.412 1.00 98.56 208 MET A O 1
ATOM 1616 N N . ASN A 1 209 ? -5.038 -2.414 -4.478 1.00 98.69 209 ASN A N 1
ATOM 1617 C CA . ASN A 1 209 ? -6.465 -2.101 -4.599 1.00 98.69 209 ASN A CA 1
ATOM 1618 C C . ASN A 1 209 ? -7.311 -2.832 -3.543 1.00 98.69 209 ASN A C 1
ATOM 1620 O O . ASN A 1 209 ? -8.227 -2.237 -2.978 1.00 98.69 209 ASN A O 1
ATOM 1624 N N . ARG A 1 210 ? -6.995 -4.099 -3.236 1.00 98.62 210 ARG A N 1
ATOM 1625 C CA . ARG A 1 210 ? -7.654 -4.835 -2.141 1.00 98.62 210 ARG A CA 1
ATOM 1626 C C . ARG A 1 210 ? -7.406 -4.171 -0.788 1.00 98.62 210 ARG A C 1
ATOM 1628 O O . ARG A 1 210 ? -8.342 -4.004 -0.015 1.00 98.62 210 ARG A O 1
ATOM 1635 N N . SER A 1 211 ? -6.165 -3.773 -0.520 1.00 98.56 211 SER A N 1
ATOM 1636 C CA . SER A 1 211 ? -5.798 -3.090 0.721 1.00 98.56 211 SER A CA 1
ATOM 1637 C C . SER A 1 211 ? -6.478 -1.722 0.865 1.00 98.56 211 SER A C 1
ATOM 1639 O O . SER A 1 211 ? -6.951 -1.388 1.947 1.00 98.56 211 SER A O 1
ATOM 1641 N N . ILE A 1 212 ? -6.588 -0.954 -0.224 1.00 98.62 212 ILE A N 1
ATOM 1642 C CA . ILE A 1 212 ? -7.299 0.333 -0.259 1.00 98.62 212 ILE A CA 1
ATOM 1643 C C . ILE A 1 212 ? -8.789 0.139 0.044 1.00 98.62 212 ILE A C 1
ATOM 1645 O O . ILE A 1 212 ? -9.335 0.840 0.892 1.00 98.62 212 ILE A O 1
ATOM 1649 N N . ALA A 1 213 ? -9.431 -0.846 -0.591 1.00 98.56 213 ALA A N 1
ATOM 1650 C CA . ALA A 1 213 ? -10.846 -1.134 -0.366 1.00 98.56 213 ALA A CA 1
ATOM 1651 C C . ALA A 1 213 ? -11.140 -1.550 1.087 1.00 98.56 213 ALA A C 1
ATOM 1653 O O . ALA A 1 213 ? -12.136 -1.115 1.663 1.00 98.56 213 ALA A O 1
ATOM 1654 N N . GLU A 1 214 ? -10.264 -2.359 1.690 1.00 98.69 214 GLU A N 1
ATOM 1655 C CA . GLU A 1 214 ? -10.382 -2.745 3.099 1.00 98.69 214 GLU A CA 1
ATOM 1656 C C . GLU A 1 214 ? -10.171 -1.545 4.034 1.00 98.69 214 GLU A C 1
ATOM 1658 O O . GLU A 1 214 ? -10.892 -1.387 5.016 1.00 98.69 214 GLU A O 1
ATOM 1663 N N . ALA A 1 215 ? -9.227 -0.655 3.711 1.00 98.62 215 ALA A N 1
ATOM 1664 C CA . ALA A 1 215 ? -9.009 0.573 4.470 1.00 98.62 215 ALA A CA 1
ATOM 1665 C C . ALA A 1 215 ? -10.240 1.491 4.438 1.00 98.62 215 ALA A C 1
ATOM 1667 O O . ALA A 1 215 ? -10.652 1.993 5.482 1.00 98.62 215 ALA A O 1
ATOM 1668 N N . ASP A 1 216 ? -10.867 1.668 3.272 1.00 98.31 216 ASP A N 1
ATOM 1669 C CA . ASP A 1 216 ? -12.094 2.459 3.141 1.00 98.31 216 ASP A CA 1
ATOM 1670 C C . ASP A 1 216 ? -13.268 1.838 3.910 1.00 98.31 216 ASP A C 1
ATOM 1672 O O . ASP A 1 216 ? -14.044 2.559 4.546 1.00 98.31 216 ASP A O 1
ATOM 1676 N N . ALA A 1 217 ? -13.390 0.506 3.898 1.00 97.44 217 ALA A N 1
ATOM 1677 C CA . ALA A 1 217 ? -14.388 -0.208 4.690 1.00 97.44 217 ALA A CA 1
ATOM 1678 C C . ALA A 1 217 ? -14.164 0.000 6.197 1.00 97.44 217 ALA A C 1
ATOM 1680 O O . ALA A 1 217 ? -15.090 0.398 6.903 1.00 97.44 217 ALA A O 1
ATOM 1681 N N . PHE A 1 218 ? -12.926 -0.167 6.669 1.00 97.12 218 PHE A N 1
ATOM 1682 C CA . PHE A 1 218 ? -12.559 0.058 8.065 1.00 97.12 218 PHE A CA 1
ATOM 1683 C C . PHE A 1 218 ? -12.844 1.499 8.513 1.00 97.12 218 PHE A C 1
ATOM 1685 O O . PHE A 1 218 ? -13.477 1.715 9.543 1.00 97.12 218 PHE A O 1
ATOM 1692 N N . ILE A 1 219 ? -12.429 2.502 7.728 1.00 96.19 219 ILE A N 1
ATOM 1693 C CA . ILE A 1 219 ? -12.683 3.923 8.026 1.00 96.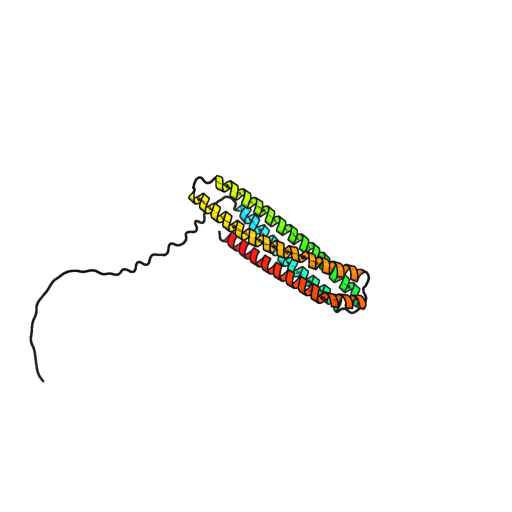19 219 ILE A CA 1
ATOM 1694 C C . ILE A 1 219 ? -14.188 4.195 8.120 1.00 96.19 219 ILE A C 1
ATOM 1696 O O . ILE A 1 219 ? -14.645 4.896 9.026 1.00 96.19 219 ILE A O 1
ATOM 1700 N N . LYS A 1 220 ? -14.976 3.642 7.193 1.00 94.19 220 LYS A N 1
ATOM 1701 C CA . LYS A 1 220 ? -16.430 3.804 7.187 1.00 94.19 220 LYS A CA 1
ATOM 1702 C C . LYS A 1 220 ? -17.070 3.223 8.447 1.00 94.19 220 LYS A C 1
ATOM 1704 O O . LYS A 1 220 ? -17.899 3.900 9.054 1.00 94.19 220 LYS A O 1
ATOM 1709 N N . ASP A 1 221 ? -16.684 2.014 8.838 1.00 90.62 221 ASP A N 1
ATOM 1710 C CA . ASP A 1 221 ? -17.225 1.346 10.024 1.00 90.62 221 ASP A CA 1
ATOM 1711 C C . ASP A 1 221 ? -16.850 2.102 11.306 1.00 90.62 221 ASP A C 1
ATOM 1713 O O . ASP A 1 221 ? -17.705 2.346 12.160 1.00 90.62 221 ASP A O 1
ATOM 1717 N N . MET A 1 222 ? -15.609 2.588 11.392 1.00 89.06 222 MET A N 1
ATOM 1718 C CA . MET A 1 222 ? -15.119 3.384 12.522 1.00 89.06 222 MET A CA 1
ATOM 1719 C C . MET A 1 222 ? -15.822 4.738 12.675 1.00 89.06 222 MET A C 1
ATOM 1721 O O . MET A 1 222 ? -15.924 5.248 13.791 1.00 89.06 222 MET A O 1
ATOM 1725 N N . ASN A 1 223 ? -16.318 5.312 11.576 1.00 84.88 223 ASN A N 1
ATOM 1726 C CA . ASN A 1 223 ? -17.079 6.564 11.574 1.00 84.88 223 ASN A CA 1
ATOM 1727 C C . ASN A 1 223 ? -18.585 6.364 11.818 1.00 84.88 223 ASN A C 1
ATOM 1729 O O . ASN A 1 223 ? -19.286 7.322 12.148 1.00 84.88 223 ASN A O 1
ATOM 1733 N N . ALA A 1 224 ? -19.101 5.149 11.612 1.00 77.00 224 ALA A N 1
ATOM 1734 C CA . ALA A 1 224 ? -20.518 4.830 11.779 1.00 77.00 224 ALA A CA 1
ATOM 1735 C C . ALA A 1 224 ? -20.903 4.481 13.231 1.00 77.00 224 ALA A C 1
ATOM 1737 O O . ALA A 1 224 ? -22.084 4.593 13.576 1.00 77.00 224 ALA A O 1
ATOM 1738 N N . GLY A 1 225 ? -19.936 4.058 14.057 1.00 59.78 225 GLY A N 1
ATOM 1739 C CA . GLY A 1 225 ? -20.109 3.715 15.479 1.00 59.78 225 GLY A CA 1
ATOM 1740 C C . GLY A 1 225 ? -19.774 4.849 16.443 1.00 59.78 225 GLY A C 1
ATOM 1741 O O . GLY A 1 225 ? -20.559 5.057 17.395 1.00 59.78 225 GLY A O 1
#

Radius of gyration: 34.19 Å; Cα contacts (8 Å, |Δi|>4): 162; chains: 1; bounding box: 129×25×68 Å